Protein AF-A0A0Q6X808-F1 (afdb_monomer_lite)

Radius of gyration: 24.64 Å; chains: 1; bounding box: 57×66×59 Å

Secondary structure (DSSP, 8-state):
----SS-EETTEEPPBTTT-EEEEE--S-----TTS-TTTS-SSEEEEES---SS-EETTEEBP-TT-EEEEEESSSSPSS--EE--PPPGGGG--STTHHHHHHHHHHTTTBTTTSSB-TTT-HHHHHHHTTSPEESS--TTT-TT-----TTSEEEESS-GGGTB--TTTTTT-TTSSBSSGGGTT--TTTSEEEEES-S-SS--TTSPPPHHHHHHHHHHHHHHHTT--TT--SB-HHHHHHHHHHHHHHH-TTS-HHHHHHHHHIIIIIIS---SSSS-B--------SPPPP-----

Foldseek 3Di:
DQAAPPDDDVNHGFHFAPRDWDAKDDDPDPDPDVQCFPPQSFPMGIKHFPFFDPPDDDPNTGTHDFQGWIAGGDPDPPHRDPTGGHHDDDPLQVLDFLCNLLSVQLCVQQCCHPPNHPHPLLVGPSNLLSCLLVWFQQADDCVRPVDTDDAHPQWHWAQLQDLQFFADPCVPPVNDGNDHGPDPLQRLDHSRRGTTGTFGDDDLAADPVRADGPSNQLVLQLVVQCVVVVNDAFAAQQAQQSSLQSSLRSCCVSRVSRHSRSSSVNNCCPRCVRSVRDRGTRHTTRHDDDNNHDDPPPDDDD

Sequence (302 aa):
MDGSTTVKISKREVMLKNKSYFKKSTGDEAGSAPKKGLVTAKNTGKVYFNAWSMNVRVEGENVVRALDLMTHNHGSFPGNTPTWPYIDETSIAAETGPCSDEIKAEKGACADCNPHGDGDPCASKPCQAARKCSLAAFAPRKTDLPNTQRCCDDTTGHHVIPLGEFCLPRSQSGGRRGQAPLNDDVSGYDGNLAPTICVEGSDHKPGPDGQLKEHGLVGSAYIRERLKKGIKNKQTGVKYSDLRDCGTASVSKIFGQCSEGCTKAQLDNYHVTQAKIPESEPVCWASQQSDYGPKPSSVESV

pLDDT: mean 81.28, std 14.35, range [31.5, 98.31]

Structure (mmCIF, N/CA/C/O backbone):
data_AF-A0A0Q6X808-F1
#
_entry.id   AF-A0A0Q6X808-F1
#
loop_
_atom_site.group_PDB
_atom_site.id
_atom_site.type_symbol
_atom_site.label_atom_id
_atom_site.label_alt_id
_atom_site.label_comp_id
_atom_site.label_asym_id
_atom_site.label_entity_id
_atom_site.label_seq_id
_atom_site.pdbx_PDB_ins_code
_atom_site.Cartn_x
_atom_site.Cartn_y
_atom_site.Cartn_z
_atom_site.occupancy
_atom_site.B_iso_or_equiv
_atom_site.auth_seq_id
_atom_site.auth_comp_id
_atom_site.auth_asym_id
_atom_site.auth_atom_id
_atom_site.pdbx_PDB_model_num
ATOM 1 N N . MET A 1 1 ? 6.013 -17.971 -29.952 1.00 59.62 1 MET A N 1
ATOM 2 C CA . MET A 1 1 ? 6.051 -19.247 -29.214 1.00 59.62 1 MET A CA 1
ATOM 3 C C . MET A 1 1 ? 5.072 -20.162 -29.916 1.00 59.62 1 MET A C 1
ATOM 5 O O . MET A 1 1 ? 4.326 -19.661 -30.741 1.00 59.62 1 MET A O 1
ATOM 9 N N . ASP A 1 2 ? 5.098 -21.455 -29.627 1.00 77.25 2 ASP A N 1
ATOM 10 C CA . ASP A 1 2 ? 4.088 -22.380 -30.146 1.00 77.25 2 ASP A CA 1
ATOM 11 C C . ASP A 1 2 ? 3.063 -22.600 -29.019 1.00 77.25 2 ASP A C 1
ATOM 13 O O . ASP A 1 2 ? 3.104 -23.611 -28.315 1.00 77.25 2 ASP A O 1
ATOM 17 N N . GLY A 1 3 ? 2.271 -21.560 -28.724 1.00 83.81 3 GLY A N 1
ATOM 18 C CA . GLY A 1 3 ? 1.250 -21.552 -27.668 1.00 83.81 3 GLY A CA 1
ATOM 19 C C . GLY A 1 3 ? -0.150 -21.891 -28.188 1.00 83.81 3 GLY A C 1
ATOM 20 O O . GLY A 1 3 ? -0.319 -22.285 -29.339 1.00 83.81 3 GLY A O 1
ATOM 21 N N . SER A 1 4 ? -1.162 -21.735 -27.332 1.00 90.50 4 SER A N 1
ATOM 22 C CA . SER A 1 4 ? -2.572 -21.894 -27.706 1.00 90.50 4 SER A CA 1
ATOM 23 C C . SER A 1 4 ? -2.960 -20.942 -28.836 1.00 90.50 4 SER A C 1
ATOM 25 O O . SER A 1 4 ? -2.676 -19.743 -28.781 1.00 90.50 4 SER A O 1
ATOM 27 N N . THR A 1 5 ? -3.649 -21.473 -29.842 1.00 90.62 5 THR A N 1
ATOM 28 C CA . THR A 1 5 ? -4.109 -20.714 -31.017 1.00 90.62 5 THR A CA 1
ATOM 29 C C . THR A 1 5 ? -5.491 -20.092 -30.816 1.00 90.62 5 THR A C 1
ATOM 31 O O . THR A 1 5 ? -5.811 -19.066 -31.418 1.00 90.62 5 THR A O 1
ATOM 34 N N . THR A 1 6 ? -6.300 -20.688 -29.939 1.00 90.69 6 THR A N 1
ATOM 35 C CA . THR A 1 6 ? -7.708 -20.337 -29.710 1.00 90.69 6 THR A CA 1
ATOM 36 C C . THR A 1 6 ? -7.930 -19.554 -28.421 1.00 90.69 6 THR A C 1
ATOM 38 O O . THR A 1 6 ? -8.824 -18.711 -28.368 1.00 90.69 6 THR A O 1
ATOM 41 N N . VAL A 1 7 ? -7.116 -19.783 -27.385 1.00 88.06 7 VAL A N 1
ATOM 42 C CA . VAL A 1 7 ? -7.270 -19.142 -26.073 1.00 88.06 7 VAL A CA 1
ATOM 43 C C . VAL A 1 7 ? -6.084 -18.234 -25.796 1.00 88.06 7 VAL A C 1
ATOM 45 O O . VAL A 1 7 ? -4.928 -18.661 -25.783 1.00 88.06 7 VAL A O 1
ATOM 48 N N . LYS A 1 8 ? -6.390 -16.966 -25.518 1.00 85.00 8 LYS A N 1
ATOM 49 C CA . LYS A 1 8 ? -5.401 -15.947 -25.174 1.00 85.00 8 LYS A CA 1
ATOM 50 C C . LYS A 1 8 ? -5.693 -15.361 -23.800 1.00 85.00 8 LYS A C 1
ATOM 52 O O . LYS A 1 8 ? -6.825 -14.976 -23.524 1.00 85.00 8 LYS A O 1
ATOM 57 N N . ILE A 1 9 ? -4.661 -15.233 -22.973 1.00 74.94 9 ILE A N 1
ATOM 58 C CA . ILE A 1 9 ? -4.704 -14.493 -21.706 1.00 74.94 9 ILE A CA 1
ATOM 59 C C . ILE A 1 9 ? -3.919 -13.202 -21.925 1.00 74.94 9 ILE A C 1
ATOM 61 O O . ILE A 1 9 ? -2.821 -13.223 -22.480 1.00 74.94 9 ILE A O 1
ATOM 65 N N . SER A 1 10 ? -4.512 -12.056 -21.584 1.00 72.69 10 SER A N 1
ATOM 66 C CA . SER A 1 10 ? -3.912 -10.733 -21.832 1.00 72.69 10 SER A CA 1
ATOM 67 C C . SER A 1 10 ? -3.471 -10.529 -23.292 1.00 72.69 10 SER A C 1
ATOM 69 O O . SER A 1 10 ? -2.411 -9.974 -23.572 1.00 72.69 10 SER A O 1
ATOM 71 N N . LYS A 1 11 ? -4.291 -11.006 -24.245 1.00 77.56 11 LYS A N 1
ATOM 72 C CA . LYS A 1 11 ? -4.045 -10.975 -25.705 1.00 77.56 11 LYS A CA 1
ATOM 73 C C . LYS A 1 11 ? -2.817 -11.774 -26.178 1.00 77.56 11 LYS A C 1
ATOM 75 O O . LYS A 1 11 ? -2.464 -11.686 -27.353 1.00 77.56 11 LYS A O 1
ATOM 80 N N . ARG A 1 12 ? -2.203 -12.583 -25.312 1.00 77.62 12 ARG A N 1
ATOM 81 C CA . ARG A 1 12 ? -1.065 -13.456 -25.632 1.00 77.62 12 ARG A CA 1
ATOM 82 C C . ARG A 1 12 ? -1.460 -14.927 -25.536 1.00 77.62 12 ARG A C 1
ATOM 84 O O . ARG A 1 12 ? -2.396 -15.284 -24.827 1.00 77.62 12 ARG A O 1
ATOM 91 N N . GLU A 1 13 ? -0.769 -15.761 -26.299 1.00 86.81 13 GLU A N 1
ATOM 92 C CA . GLU A 1 13 ? -0.992 -17.208 -26.352 1.00 86.81 13 GLU A CA 1
ATOM 93 C C . GLU A 1 13 ? -0.652 -17.863 -25.007 1.00 86.81 13 GLU A C 1
ATOM 95 O O . GLU A 1 13 ? 0.304 -17.470 -24.337 1.00 86.81 13 GLU A O 1
ATOM 100 N N . VAL A 1 14 ? -1.424 -18.877 -24.620 1.00 87.75 14 VAL A N 1
ATOM 101 C CA . VAL A 1 14 ? -1.183 -19.652 -23.393 1.00 87.75 14 VAL A CA 1
ATOM 102 C C . VAL A 1 14 ? -0.195 -20.786 -23.671 1.00 87.75 14 VAL A C 1
ATOM 104 O O . VAL A 1 14 ? -0.324 -21.484 -24.673 1.00 87.75 14 VAL A O 1
ATOM 107 N N . MET A 1 15 ? 0.772 -21.007 -22.778 1.00 86.06 15 MET A N 1
ATOM 108 C CA . MET A 1 15 ? 1.739 -22.105 -22.898 1.00 86.06 15 MET A CA 1
ATOM 109 C C . MET A 1 15 ? 1.088 -23.452 -22.541 1.00 86.06 15 MET A C 1
ATOM 111 O O . MET A 1 15 ? 0.470 -23.604 -21.483 1.00 86.06 15 MET A O 1
ATOM 115 N N . LEU A 1 16 ? 1.256 -24.435 -23.424 1.00 89.12 16 LEU A N 1
ATOM 116 C CA . LEU A 1 16 ? 0.673 -25.770 -23.329 1.00 89.12 16 LEU A CA 1
ATOM 117 C C . LEU A 1 16 ? 1.742 -26.819 -23.022 1.00 89.12 16 LEU A C 1
ATOM 119 O O . LEU A 1 16 ? 2.833 -26.815 -23.606 1.00 89.12 16 LEU A O 1
ATOM 123 N N . LYS A 1 17 ? 1.396 -27.758 -22.137 1.00 80.81 17 LYS A N 1
ATOM 124 C CA . LYS A 1 17 ? 2.211 -28.928 -21.792 1.00 80.81 17 LYS A CA 1
ATOM 125 C C . LYS A 1 17 ? 2.779 -29.606 -23.042 1.00 80.81 17 LYS A C 1
ATOM 127 O O . LYS A 1 17 ? 2.044 -29.904 -23.978 1.00 80.81 17 LYS A O 1
ATOM 132 N N . ASN A 1 18 ? 4.083 -29.895 -23.022 1.00 77.25 18 ASN A N 1
ATOM 133 C CA . ASN A 1 18 ? 4.831 -30.641 -24.049 1.00 77.25 18 ASN A CA 1
ATOM 134 C C . ASN A 1 18 ? 4.777 -30.089 -25.488 1.00 77.25 18 ASN A C 1
ATOM 136 O O . ASN A 1 18 ? 5.411 -30.663 -26.371 1.00 77.25 18 ASN A O 1
ATOM 140 N N . LYS A 1 19 ? 4.064 -28.987 -25.734 1.00 82.94 19 LYS A N 1
ATOM 141 C CA . LYS A 1 19 ? 3.979 -28.322 -27.041 1.00 82.94 19 LYS A CA 1
ATOM 142 C C . LYS A 1 19 ? 4.748 -27.012 -27.030 1.00 82.94 19 LYS A C 1
ATOM 144 O O . LYS A 1 19 ? 5.534 -26.750 -27.935 1.00 82.94 19 LYS A O 1
ATOM 149 N N . SER A 1 20 ? 4.570 -26.220 -25.979 1.00 85.69 20 SER A N 1
ATOM 150 C CA . SER A 1 20 ? 5.191 -24.908 -25.874 1.00 85.69 20 SER A CA 1
ATOM 151 C C . SER A 1 20 ? 6.550 -24.971 -25.174 1.00 85.69 20 SER A C 1
ATOM 153 O O . SER A 1 20 ? 6.753 -25.721 -24.220 1.00 85.69 20 SER A O 1
ATOM 155 N N . TYR A 1 21 ? 7.489 -24.152 -25.644 1.00 81.81 21 TYR A N 1
ATOM 156 C CA . TYR A 1 21 ? 8.853 -24.061 -25.120 1.00 81.81 21 TYR A CA 1
ATOM 157 C C . TYR A 1 21 ? 9.406 -22.644 -25.280 1.00 81.81 21 TYR A C 1
ATOM 159 O O . TYR A 1 21 ? 9.034 -21.916 -26.209 1.00 81.81 21 TYR A O 1
ATOM 167 N N . PHE A 1 22 ? 10.355 -22.263 -24.424 1.00 79.88 22 PHE A N 1
ATOM 168 C CA . PHE A 1 22 ? 11.196 -21.098 -24.699 1.00 79.88 22 PHE A CA 1
ATOM 169 C C . PHE A 1 22 ? 12.230 -21.474 -25.759 1.00 79.88 22 PHE A C 1
ATOM 171 O O . PHE A 1 22 ? 12.887 -22.515 -25.668 1.00 79.88 22 PHE A O 1
ATOM 178 N N . LYS A 1 23 ? 12.348 -20.641 -26.801 1.00 78.12 23 LYS A N 1
ATOM 179 C CA . LYS A 1 23 ? 13.094 -20.967 -28.030 1.00 78.12 23 LYS A CA 1
ATOM 180 C C . LYS A 1 23 ? 14.560 -21.319 -27.777 1.00 78.12 23 LYS A C 1
ATOM 182 O O . LYS A 1 23 ? 15.058 -22.259 -28.394 1.00 78.12 23 LYS A O 1
ATOM 187 N N . LYS A 1 24 ? 15.250 -20.582 -26.907 1.00 79.31 24 LYS A N 1
ATOM 188 C CA . LYS A 1 24 ? 16.657 -20.832 -26.592 1.00 79.31 24 LYS A CA 1
ATOM 189 C C . LYS A 1 24 ? 16.991 -20.313 -25.195 1.00 79.31 24 LYS A C 1
ATOM 191 O O . LYS A 1 24 ? 16.807 -19.134 -24.930 1.00 79.31 24 LYS A O 1
ATOM 196 N N . SER A 1 25 ? 17.491 -21.197 -24.341 1.00 68.50 25 SER A N 1
ATOM 197 C CA . SER A 1 25 ? 18.254 -20.850 -23.147 1.00 68.50 25 SER A CA 1
ATOM 198 C C . SER A 1 25 ? 19.673 -20.497 -23.570 1.00 68.50 25 SER A C 1
ATOM 200 O O . SER A 1 25 ? 20.306 -21.276 -24.294 1.00 68.50 25 SER A O 1
ATOM 202 N N . THR A 1 26 ? 20.143 -19.345 -23.118 1.00 71.25 26 THR A N 1
ATOM 203 C CA . THR A 1 26 ? 21.522 -18.862 -23.249 1.00 71.25 26 THR A CA 1
ATOM 204 C C . THR A 1 26 ? 21.956 -18.268 -21.914 1.00 71.25 26 THR A C 1
ATOM 206 O O . THR A 1 26 ? 21.110 -17.773 -21.171 1.00 71.25 26 THR A O 1
ATOM 209 N N . GLY A 1 27 ? 23.248 -18.313 -21.628 1.00 67.88 27 GLY A N 1
ATOM 210 C CA . GLY A 1 27 ? 23.918 -17.657 -20.508 1.00 67.88 27 GLY A CA 1
ATOM 211 C C . GLY A 1 27 ? 25.249 -17.053 -20.970 1.00 67.88 27 GLY A C 1
ATOM 212 O O . GLY A 1 27 ? 25.383 -16.667 -22.129 1.00 67.88 27 GLY A O 1
ATOM 213 N N . ASP A 1 28 ? 26.249 -17.008 -20.091 1.00 63.16 28 ASP A N 1
ATOM 214 C CA . ASP A 1 28 ? 27.548 -16.361 -20.353 1.00 63.16 28 ASP A CA 1
ATOM 215 C C . ASP A 1 28 ? 28.556 -17.285 -21.079 1.00 63.16 28 ASP A C 1
ATOM 217 O O . ASP A 1 28 ? 29.699 -17.455 -20.648 1.00 63.16 28 ASP A O 1
ATOM 221 N N . GLU A 1 29 ? 28.153 -18.003 -22.135 1.00 61.88 29 GLU A N 1
ATOM 222 C CA . GLU A 1 29 ? 28.946 -19.157 -22.586 1.00 61.88 29 GLU A CA 1
ATOM 223 C C . GLU A 1 29 ? 30.247 -18.829 -23.357 1.00 61.88 29 GLU A C 1
ATOM 225 O O . GLU A 1 29 ? 30.233 -18.611 -24.567 1.00 61.88 29 GLU A O 1
ATOM 230 N N . ALA A 1 30 ? 31.398 -19.055 -22.707 1.00 53.62 30 ALA A N 1
ATOM 231 C CA . ALA A 1 30 ? 32.610 -19.608 -23.330 1.00 53.62 30 ALA A CA 1
ATOM 232 C C . ALA A 1 30 ? 32.962 -20.963 -22.680 1.00 53.62 30 ALA A C 1
ATOM 234 O O . ALA A 1 30 ? 33.841 -21.070 -21.831 1.00 53.62 30 ALA A O 1
ATOM 235 N N . GLY A 1 31 ? 32.246 -22.022 -23.071 1.00 52.47 31 GLY A N 1
ATOM 236 C CA . GLY A 1 31 ? 32.481 -23.393 -22.602 1.00 52.47 31 GLY A CA 1
ATOM 237 C C . GLY A 1 31 ? 32.768 -24.343 -23.763 1.00 52.47 31 GLY A C 1
ATOM 238 O O . GLY A 1 31 ? 31.843 -24.936 -24.315 1.00 52.47 31 GLY A O 1
ATOM 239 N N . SER A 1 32 ? 34.044 -24.502 -24.128 1.00 55.38 32 SER A N 1
ATOM 240 C CA . SER A 1 32 ? 34.508 -25.430 -25.178 1.00 55.38 32 SER A CA 1
ATOM 241 C C . SER A 1 32 ? 34.868 -26.812 -24.609 1.00 55.38 32 SER A C 1
ATOM 243 O O . SER A 1 32 ? 35.885 -27.411 -24.952 1.00 55.38 32 SER A O 1
ATOM 245 N N . ALA A 1 33 ? 34.053 -27.324 -23.683 1.00 61.59 33 ALA A N 1
ATOM 246 C CA . ALA A 1 33 ? 34.192 -28.706 -23.239 1.00 61.59 33 ALA A CA 1
ATOM 247 C C . ALA A 1 33 ? 33.729 -29.644 -24.377 1.00 61.59 33 ALA A C 1
ATOM 249 O O . ALA A 1 33 ? 32.627 -29.436 -24.902 1.00 61.59 33 ALA A O 1
ATOM 250 N N . PRO A 1 34 ? 34.499 -30.693 -24.746 1.00 67.12 34 PRO A N 1
ATOM 251 C CA . PRO A 1 34 ? 34.160 -31.597 -25.854 1.00 67.12 34 PRO A CA 1
ATOM 252 C C . PRO A 1 34 ? 32.749 -32.194 -25.756 1.00 67.12 34 PRO A C 1
ATOM 254 O O . PRO A 1 34 ? 32.069 -32.379 -26.763 1.00 67.12 34 PRO A O 1
ATOM 257 N N . LYS A 1 35 ? 32.274 -32.431 -24.526 1.00 67.38 35 LYS A N 1
ATOM 258 C CA . LYS A 1 35 ? 30.906 -32.855 -24.224 1.00 67.38 35 LYS A CA 1
ATOM 259 C C . LYS A 1 35 ? 30.243 -31.832 -23.301 1.00 67.38 35 LYS A C 1
ATOM 261 O O . LYS A 1 35 ? 30.176 -32.029 -22.095 1.00 67.38 35 LYS A O 1
ATOM 266 N N . LYS A 1 36 ? 29.764 -30.736 -23.899 1.00 76.38 36 LYS A N 1
ATOM 267 C CA . LYS A 1 36 ? 29.054 -29.607 -23.261 1.00 76.38 36 LYS A CA 1
ATOM 268 C C . LYS A 1 36 ? 28.177 -30.024 -22.070 1.00 76.38 36 LYS A C 1
ATOM 270 O O . LYS A 1 36 ? 28.319 -29.488 -20.983 1.00 76.38 36 LYS A O 1
ATOM 275 N N . GLY A 1 37 ? 27.277 -30.984 -22.293 1.00 67.75 37 GLY A N 1
ATOM 276 C CA . GLY A 1 37 ? 26.319 -31.485 -21.310 1.00 67.75 37 GLY A CA 1
ATOM 277 C C . GLY A 1 37 ? 26.339 -33.007 -21.183 1.00 67.75 37 GLY A C 1
ATOM 278 O O . GLY A 1 37 ? 26.535 -33.705 -22.178 1.00 67.75 37 GLY A O 1
ATOM 279 N N . LEU A 1 38 ? 26.119 -33.538 -19.978 1.00 72.62 38 LEU A N 1
ATOM 280 C CA . LEU A 1 38 ? 26.176 -34.981 -19.725 1.00 72.62 38 LEU A CA 1
ATOM 281 C C . LEU A 1 38 ? 25.081 -35.762 -20.470 1.00 72.62 38 LEU A C 1
ATOM 283 O O . LEU A 1 38 ? 25.364 -36.833 -21.009 1.00 72.62 38 LEU A O 1
ATOM 287 N N . VAL A 1 39 ? 23.868 -35.205 -20.518 1.00 70.69 39 VAL A N 1
ATOM 288 C CA . VAL A 1 39 ? 22.654 -35.850 -21.037 1.00 70.69 39 VAL A CA 1
ATOM 289 C C . VAL A 1 39 ? 22.462 -35.545 -22.518 1.00 70.69 39 VAL A C 1
ATOM 291 O O . VAL A 1 39 ? 22.404 -36.459 -23.333 1.00 70.69 39 VAL A O 1
ATOM 294 N N . THR A 1 40 ? 22.405 -34.264 -22.890 1.00 77.81 40 THR A N 1
ATOM 295 C CA . THR A 1 40 ? 22.071 -33.863 -24.271 1.00 77.81 40 THR A CA 1
ATOM 296 C C . THR A 1 40 ? 23.295 -33.469 -25.098 1.00 77.81 40 THR A C 1
ATOM 298 O O . THR A 1 40 ? 23.163 -33.174 -26.285 1.00 77.81 40 THR A O 1
ATOM 301 N N . ALA A 1 41 ? 24.488 -33.407 -24.490 1.00 79.69 41 ALA A N 1
ATOM 302 C CA . ALA A 1 41 ? 25.678 -32.790 -25.085 1.00 79.69 41 ALA A CA 1
ATOM 303 C C . ALA A 1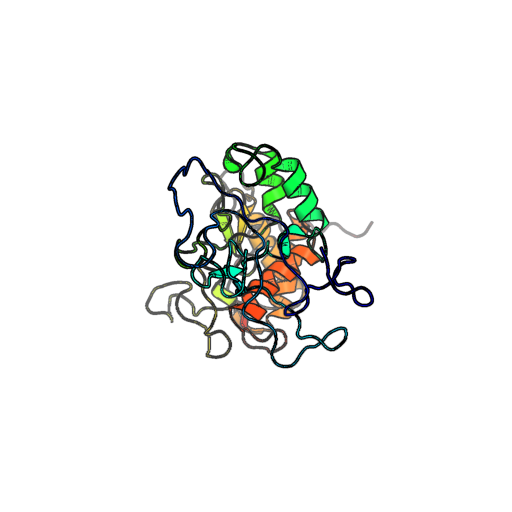 41 ? 25.440 -31.344 -25.574 1.00 79.69 41 ALA A C 1
ATOM 305 O O . ALA A 1 41 ? 26.149 -30.854 -26.457 1.00 79.69 41 ALA A O 1
ATOM 306 N N . LYS A 1 42 ? 24.460 -30.636 -24.989 1.00 77.00 42 LYS A N 1
ATOM 307 C CA . LYS A 1 42 ? 24.162 -29.225 -25.262 1.00 77.00 42 LYS A CA 1
ATOM 308 C C . LYS A 1 42 ? 24.294 -28.380 -23.994 1.00 77.00 42 LYS A C 1
ATOM 310 O O . LYS A 1 42 ? 23.886 -28.793 -22.915 1.00 77.00 42 LYS A O 1
ATOM 315 N N . ASN A 1 43 ? 24.837 -27.177 -24.160 1.00 72.50 43 ASN A N 1
ATOM 316 C CA . ASN A 1 43 ? 24.870 -26.105 -23.159 1.00 72.50 43 ASN A CA 1
ATOM 317 C C . ASN A 1 43 ? 23.908 -24.951 -23.491 1.00 72.50 43 ASN A C 1
ATOM 319 O O . ASN A 1 43 ? 23.734 -24.069 -22.669 1.00 72.50 43 ASN A O 1
ATOM 323 N N . THR A 1 44 ? 23.282 -24.978 -24.671 1.00 77.19 44 THR A N 1
ATOM 324 C CA . THR A 1 44 ? 22.201 -24.076 -25.093 1.00 77.19 44 THR A CA 1
ATOM 325 C C . THR A 1 44 ? 21.120 -24.908 -25.776 1.00 77.19 44 THR A C 1
ATOM 327 O O . THR A 1 44 ? 21.415 -25.936 -26.391 1.00 77.19 44 THR A O 1
ATOM 330 N N . GLY A 1 45 ? 19.858 -24.502 -25.691 1.00 79.50 45 GLY A N 1
ATOM 331 C CA . GLY A 1 45 ? 18.765 -25.255 -26.311 1.00 79.50 45 GLY A CA 1
ATOM 332 C C . GLY A 1 45 ? 17.395 -24.802 -25.842 1.00 79.50 45 GLY A C 1
ATOM 333 O O . GLY A 1 45 ? 17.286 -23.849 -25.076 1.00 79.50 45 GLY A O 1
ATOM 334 N N . LYS A 1 46 ? 16.344 -25.480 -26.303 1.00 83.81 46 LYS A N 1
ATOM 335 C CA . LYS A 1 46 ? 14.968 -25.173 -25.888 1.00 83.81 46 LYS A CA 1
ATOM 336 C C . LYS A 1 46 ? 14.793 -25.416 -24.385 1.00 83.81 46 LYS A C 1
ATOM 338 O O . LYS A 1 46 ? 15.487 -26.261 -23.811 1.00 83.81 46 LYS A O 1
ATOM 343 N N . VAL A 1 47 ? 13.859 -24.695 -23.772 1.00 76.75 47 VAL A N 1
ATOM 344 C CA . VAL A 1 47 ? 13.439 -24.912 -22.380 1.00 76.75 47 VAL A CA 1
ATOM 345 C C . VAL A 1 47 ? 11.998 -25.390 -22.380 1.00 76.75 47 VAL A C 1
ATOM 347 O O . VAL A 1 47 ? 11.132 -24.717 -22.941 1.00 76.75 47 VAL A O 1
ATOM 350 N N . TYR A 1 48 ? 11.751 -26.534 -21.752 1.00 77.31 48 TYR A N 1
ATOM 351 C CA . TYR A 1 48 ? 10.416 -27.116 -21.624 1.00 77.31 48 TYR A CA 1
ATOM 352 C C . TYR A 1 48 ? 9.967 -27.114 -20.169 1.00 77.31 48 TYR A C 1
ATOM 354 O O . TYR A 1 48 ? 10.788 -27.240 -19.257 1.00 77.31 48 TYR A O 1
ATOM 362 N N . PHE A 1 49 ? 8.654 -27.003 -19.976 1.00 78.75 49 PHE A N 1
ATOM 363 C CA . PHE A 1 49 ? 8.014 -27.190 -18.682 1.00 78.75 49 PHE A CA 1
ATOM 364 C C . PHE A 1 49 ? 7.870 -28.681 -18.370 1.00 78.75 49 PHE A C 1
ATOM 366 O O . PHE A 1 49 ? 7.363 -29.458 -19.177 1.00 78.75 49 PHE A O 1
ATOM 373 N N . ASN A 1 50 ? 8.294 -29.058 -17.170 1.00 67.31 50 ASN A N 1
ATOM 374 C CA . ASN A 1 50 ? 8.190 -30.394 -16.596 1.00 67.31 50 ASN A CA 1
ATOM 375 C C . ASN A 1 50 ? 7.071 -30.484 -15.538 1.00 67.31 50 ASN A C 1
ATOM 377 O O . ASN A 1 50 ? 6.869 -31.551 -14.963 1.00 67.31 50 ASN A O 1
ATOM 381 N N . ALA A 1 51 ? 6.353 -29.387 -15.282 1.00 72.25 51 ALA A N 1
ATOM 382 C CA . ALA A 1 51 ? 5.134 -29.351 -14.479 1.00 72.25 51 ALA A CA 1
ATOM 383 C C . ALA A 1 51 ? 4.069 -28.467 -15.148 1.00 72.25 51 ALA A C 1
ATOM 385 O O . ALA A 1 51 ? 4.379 -27.643 -16.009 1.00 72.25 51 ALA A O 1
ATOM 386 N N . TRP A 1 52 ? 2.807 -28.689 -14.788 1.00 82.75 52 TRP A N 1
ATOM 387 C CA . TRP A 1 52 ? 1.635 -28.017 -15.355 1.00 82.75 52 TRP A CA 1
ATOM 388 C C . TRP A 1 52 ? 0.431 -28.193 -14.421 1.00 82.75 52 TRP A C 1
ATOM 390 O O . TRP A 1 52 ? 0.437 -29.029 -13.513 1.00 82.75 52 TRP A O 1
ATOM 400 N N . SER A 1 53 ? -0.642 -27.442 -14.667 1.00 76.38 53 SER A N 1
ATOM 401 C CA . SER A 1 53 ? -1.917 -27.587 -13.958 1.00 76.38 53 SER A CA 1
ATOM 402 C C . SER A 1 53 ? -2.491 -28.996 -14.104 1.00 76.38 53 SER A C 1
ATOM 404 O O . SER A 1 53 ? -2.605 -29.506 -15.214 1.00 76.38 53 SER A O 1
ATOM 406 N N . MET A 1 54 ? -2.930 -29.615 -13.008 1.00 72.38 54 MET A N 1
ATOM 407 C CA . MET A 1 54 ? -3.514 -30.965 -13.042 1.00 72.38 54 MET A CA 1
ATOM 408 C C . MET A 1 54 ? -4.913 -30.995 -13.672 1.00 72.38 54 MET A C 1
ATOM 410 O O . MET A 1 54 ? -5.276 -31.974 -14.325 1.00 72.38 54 MET A O 1
ATOM 414 N N . ASN A 1 55 ? -5.665 -29.899 -13.532 1.00 82.12 55 ASN A N 1
ATOM 415 C CA . ASN A 1 55 ? -7.098 -29.864 -13.832 1.00 82.12 55 ASN A CA 1
ATOM 416 C C . ASN A 1 55 ? -7.456 -28.902 -14.970 1.00 82.12 55 ASN A C 1
ATOM 418 O O . ASN A 1 55 ? -8.424 -29.137 -15.686 1.00 82.12 55 ASN A O 1
ATOM 422 N N . VAL A 1 56 ? -6.686 -27.825 -15.159 1.00 85.25 56 VAL A N 1
ATOM 423 C CA . VAL A 1 56 ? -6.987 -26.819 -16.188 1.00 85.25 56 VAL A CA 1
ATOM 424 C C . VAL A 1 56 ? -6.307 -27.208 -17.492 1.00 85.25 56 VAL A C 1
ATOM 426 O O . VAL A 1 56 ? -5.082 -27.359 -17.541 1.00 85.25 56 VAL A O 1
ATOM 429 N N . ARG A 1 57 ? -7.113 -27.354 -18.548 1.00 87.56 57 ARG A N 1
ATOM 430 C CA . ARG A 1 57 ? -6.658 -27.695 -19.895 1.00 87.56 57 ARG A CA 1
ATOM 431 C C . ARG A 1 57 ? -7.170 -26.692 -20.921 1.00 87.56 57 ARG A C 1
ATOM 433 O O . ARG A 1 57 ? -8.307 -26.242 -20.833 1.00 87.56 57 ARG A O 1
ATOM 440 N N . VAL A 1 58 ? -6.335 -26.384 -21.903 1.00 92.12 58 VAL A N 1
ATOM 441 C CA . VAL A 1 58 ? -6.633 -25.543 -23.064 1.00 92.12 58 VAL A CA 1
ATOM 442 C C . VAL A 1 58 ? -6.224 -26.330 -24.301 1.00 92.12 58 VAL A C 1
ATOM 444 O O . VAL A 1 58 ? -5.146 -26.915 -24.329 1.00 92.12 58 VAL A O 1
ATOM 447 N N . GLU A 1 59 ? -7.102 -26.397 -25.305 1.00 91.44 59 GLU A N 1
ATOM 448 C CA . GLU A 1 59 ? -6.863 -27.182 -26.532 1.00 91.44 59 GLU A CA 1
ATOM 449 C C . GLU A 1 59 ? -6.494 -28.654 -26.247 1.00 91.44 59 GLU A C 1
ATOM 451 O O . GLU A 1 59 ? -5.657 -29.260 -26.914 1.00 91.44 59 GLU A O 1
ATOM 456 N N . GLY A 1 60 ? -7.106 -29.226 -25.204 1.00 89.06 60 GLY A N 1
ATOM 457 C CA . GLY A 1 60 ? -6.870 -30.603 -24.765 1.00 89.06 60 GLY A CA 1
ATOM 458 C C . GLY A 1 60 ? -5.606 -30.814 -23.923 1.00 89.06 60 GLY A C 1
ATOM 459 O O . GLY A 1 60 ? -5.471 -31.878 -23.321 1.00 89.06 60 GLY A O 1
ATOM 460 N N . GLU A 1 61 ? -4.733 -29.812 -23.796 1.00 88.69 61 GLU A N 1
ATOM 461 C CA . GLU A 1 61 ? -3.466 -29.908 -23.063 1.00 88.69 61 GLU A CA 1
ATOM 462 C C . GLU A 1 61 ? -3.492 -29.152 -21.741 1.00 88.69 61 GLU A C 1
ATOM 464 O O . GLU A 1 61 ? -4.134 -28.113 -21.609 1.00 88.69 61 GLU A O 1
ATOM 469 N N . ASN A 1 62 ? -2.753 -29.646 -20.750 1.00 85.38 62 ASN A N 1
ATOM 470 C CA . ASN A 1 62 ? -2.615 -28.958 -19.471 1.00 85.38 62 ASN A CA 1
ATOM 471 C C . ASN A 1 62 ? -1.898 -27.608 -19.628 1.00 85.38 62 ASN A C 1
ATOM 473 O O . ASN A 1 62 ? -0.910 -27.490 -20.356 1.00 85.38 62 ASN A O 1
ATOM 477 N N . VAL A 1 63 ? -2.389 -26.608 -18.898 1.00 88.56 63 VAL A N 1
ATOM 478 C CA . VAL A 1 63 ? -1.844 -25.246 -18.918 1.00 88.56 63 VAL A CA 1
ATOM 479 C C . VAL A 1 63 ? -0.670 -25.114 -17.955 1.00 88.56 63 VAL A C 1
ATOM 481 O O . VAL A 1 63 ? -0.718 -25.617 -16.831 1.00 88.56 63 VAL A O 1
ATOM 484 N N . VAL A 1 64 ? 0.360 -24.400 -18.393 1.00 83.50 64 VAL A N 1
ATOM 485 C CA . VAL A 1 64 ? 1.523 -24.022 -17.585 1.00 83.50 64 VAL A CA 1
ATOM 486 C C . VAL A 1 64 ? 1.230 -22.775 -16.742 1.00 83.50 64 VAL A C 1
ATOM 488 O O . VAL A 1 64 ? 0.549 -21.857 -17.195 1.00 83.50 64 VAL A O 1
ATOM 491 N N . ARG A 1 65 ? 1.762 -22.726 -15.520 1.00 79.19 65 ARG A N 1
ATOM 492 C CA . ARG A 1 65 ? 1.590 -21.646 -14.540 1.00 79.19 65 ARG A CA 1
ATOM 493 C C . ARG A 1 65 ? 2.938 -21.071 -14.106 1.00 79.19 65 ARG A C 1
ATOM 495 O O . ARG A 1 65 ? 3.987 -21.685 -14.293 1.00 79.19 65 ARG A O 1
ATOM 502 N N . ALA A 1 66 ? 2.891 -19.917 -13.445 1.00 76.56 66 ALA A N 1
ATOM 503 C CA . ALA A 1 66 ? 4.026 -19.439 -12.665 1.00 76.56 66 ALA A CA 1
ATOM 504 C C . ALA A 1 66 ? 4.423 -20.488 -11.609 1.00 76.56 66 ALA A C 1
ATOM 506 O O . ALA A 1 66 ? 3.563 -21.146 -11.020 1.00 76.56 66 ALA A O 1
ATOM 507 N N . LEU A 1 67 ? 5.728 -20.620 -11.385 1.00 68.31 67 LEU A N 1
ATOM 508 C CA . LEU A 1 67 ? 6.408 -21.599 -10.532 1.00 68.31 67 LEU A CA 1
ATOM 509 C C . LEU A 1 67 ? 6.367 -23.054 -11.020 1.00 68.31 67 LEU A C 1
ATOM 511 O O . LEU A 1 67 ? 6.966 -23.915 -10.372 1.00 68.31 67 LEU A O 1
ATOM 515 N N . ASP A 1 68 ? 5.743 -23.349 -12.166 1.00 71.31 68 ASP A N 1
ATOM 516 C CA . ASP A 1 68 ? 5.862 -24.681 -12.756 1.00 71.31 68 ASP A CA 1
ATOM 517 C C . ASP A 1 68 ? 7.322 -24.940 -13.179 1.00 71.31 68 ASP A C 1
ATOM 519 O O . ASP A 1 68 ? 8.026 -24.074 -13.704 1.00 71.31 68 ASP A O 1
ATOM 523 N N . LEU A 1 69 ? 7.795 -26.153 -12.894 1.00 66.81 69 LEU A N 1
ATOM 524 C CA . LEU A 1 69 ? 9.182 -26.560 -13.096 1.00 66.81 69 LEU A CA 1
ATOM 525 C C . LEU A 1 69 ? 9.547 -26.612 -14.577 1.00 66.81 69 LEU A C 1
ATOM 527 O O . LEU A 1 69 ? 8.747 -27.039 -15.407 1.00 66.81 69 LEU A O 1
ATOM 531 N N . MET A 1 70 ? 10.794 -26.284 -14.889 1.00 69.06 70 MET A N 1
ATOM 532 C CA . MET A 1 70 ? 11.369 -26.336 -16.227 1.00 69.06 70 MET A CA 1
ATOM 533 C C . MET A 1 70 ? 12.707 -27.057 -16.241 1.00 69.06 70 MET A C 1
ATOM 535 O O . MET A 1 70 ? 13.406 -27.112 -15.235 1.00 69.06 70 MET A O 1
ATOM 539 N N . THR A 1 71 ? 13.093 -27.565 -17.407 1.00 67.06 71 THR A N 1
ATOM 540 C CA . THR A 1 71 ? 14.465 -28.019 -17.675 1.00 67.06 71 THR A CA 1
ATOM 541 C C . THR A 1 71 ? 15.009 -27.339 -18.925 1.00 67.06 71 THR A C 1
ATOM 543 O O . THR A 1 71 ? 14.262 -27.069 -19.867 1.00 67.06 71 THR A O 1
ATOM 546 N N . HIS A 1 72 ? 16.314 -27.072 -18.946 1.00 75.50 72 HIS A N 1
ATOM 547 C CA . HIS A 1 72 ? 16.989 -26.288 -19.979 1.00 75.50 72 HIS A CA 1
ATOM 548 C C . HIS A 1 72 ? 17.883 -27.162 -20.870 1.00 75.50 72 HIS A C 1
ATOM 550 O O . HIS A 1 72 ? 18.153 -28.335 -20.587 1.00 75.50 72 HIS A O 1
ATOM 556 N N . ASN A 1 73 ? 18.377 -26.558 -21.955 1.00 71.00 73 ASN A N 1
ATOM 557 C CA . ASN A 1 73 ? 19.395 -27.129 -22.843 1.00 71.00 73 ASN A CA 1
ATOM 558 C C . ASN A 1 73 ? 18.971 -28.449 -23.503 1.00 71.00 73 ASN A C 1
ATOM 560 O O . ASN A 1 73 ? 19.749 -29.402 -23.622 1.00 71.00 73 ASN A O 1
ATOM 564 N N . HIS A 1 74 ? 17.713 -28.500 -23.946 1.00 70.69 74 HIS A N 1
ATOM 565 C CA . HIS A 1 74 ? 17.155 -29.674 -24.608 1.00 70.69 74 HIS A CA 1
ATOM 566 C C . HIS A 1 74 ? 17.744 -29.876 -26.009 1.00 70.69 74 HIS A C 1
ATOM 568 O O . HIS A 1 74 ? 17.667 -28.991 -26.864 1.00 70.69 74 HIS A O 1
ATOM 574 N N . GLY A 1 75 ? 18.284 -31.076 -26.235 1.00 68.38 75 GLY A N 1
ATOM 575 C CA . GLY A 1 75 ? 18.496 -31.701 -27.552 1.00 68.38 75 GLY A CA 1
ATOM 576 C C . GLY A 1 75 ? 17.723 -33.024 -27.709 1.00 68.38 75 GLY A C 1
ATOM 577 O O . GLY A 1 75 ? 17.511 -33.486 -28.825 1.00 68.38 75 GLY A O 1
ATOM 578 N N . SER A 1 76 ? 17.273 -33.585 -26.585 1.00 70.50 76 SER A N 1
ATOM 579 C CA . SER A 1 76 ? 16.381 -34.732 -26.397 1.00 70.50 76 SER A CA 1
ATOM 580 C C . SER A 1 76 ? 15.734 -34.586 -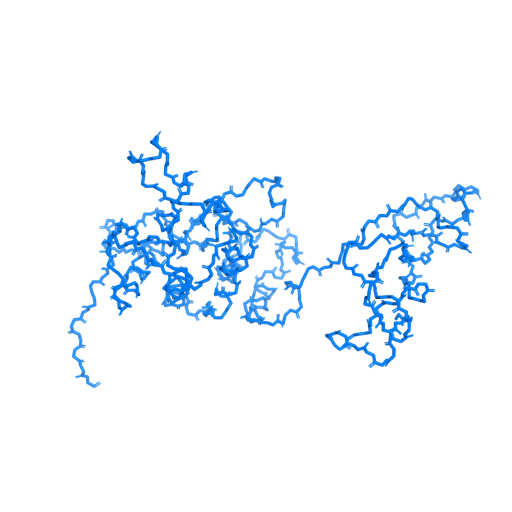25.010 1.00 70.50 76 SER A C 1
ATOM 582 O O . SER A 1 76 ? 16.201 -33.769 -24.214 1.00 70.50 76 SER A O 1
ATOM 584 N N . PHE A 1 77 ? 14.691 -35.361 -24.704 1.00 61.22 77 PHE A N 1
ATOM 585 C CA . PHE A 1 77 ? 14.200 -35.503 -23.327 1.00 61.22 77 PHE A CA 1
ATOM 586 C C . PHE A 1 77 ? 14.956 -36.648 -22.619 1.00 61.22 77 PHE A C 1
ATOM 588 O O . PHE A 1 77 ? 15.138 -37.694 -23.248 1.00 61.22 77 PHE A O 1
ATOM 595 N N . PRO A 1 78 ? 15.369 -36.504 -21.343 1.00 64.88 78 PRO A N 1
ATOM 596 C CA . PRO A 1 78 ? 15.251 -35.313 -20.495 1.00 64.88 78 PRO A CA 1
ATOM 597 C C . PRO A 1 78 ? 16.268 -34.212 -20.850 1.00 64.88 78 PRO A C 1
ATOM 599 O O . PRO A 1 78 ? 17.270 -34.464 -21.518 1.00 64.88 78 PRO A O 1
ATOM 602 N N . GLY A 1 79 ? 16.000 -32.983 -20.391 1.00 65.75 79 GLY A N 1
ATOM 603 C CA . GLY A 1 79 ? 16.914 -31.845 -20.538 1.00 65.75 79 GLY A CA 1
ATOM 604 C C . GLY A 1 79 ? 18.233 -32.027 -19.774 1.00 65.75 79 GLY A C 1
ATOM 605 O O . GLY A 1 79 ? 18.402 -32.965 -18.997 1.00 65.75 79 GLY A O 1
ATOM 606 N N . ASN A 1 80 ? 19.185 -31.115 -19.983 1.00 66.06 80 ASN A N 1
ATOM 607 C CA . ASN A 1 80 ? 20.544 -31.238 -19.435 1.00 66.06 80 ASN A CA 1
ATOM 608 C C . ASN A 1 80 ? 20.755 -30.492 -18.107 1.00 66.06 80 ASN A C 1
ATOM 610 O O . ASN A 1 80 ? 21.881 -30.403 -17.623 1.00 66.06 80 ASN A O 1
ATOM 614 N N . THR A 1 81 ? 19.694 -29.936 -17.524 1.00 52.34 81 THR A N 1
ATOM 615 C CA . THR A 1 81 ? 19.735 -29.253 -16.225 1.00 52.34 81 THR A CA 1
ATOM 616 C C . THR A 1 81 ? 18.765 -29.903 -15.241 1.00 52.34 81 THR A C 1
ATOM 618 O O . THR A 1 81 ? 17.775 -30.500 -15.676 1.00 52.34 81 THR A O 1
ATOM 621 N N . PRO A 1 82 ? 18.988 -29.744 -13.924 1.00 63.41 82 PRO A N 1
ATOM 622 C CA . PRO A 1 82 ? 17.958 -29.998 -12.924 1.00 63.41 82 PRO A CA 1
ATOM 623 C C . PRO A 1 82 ? 16.677 -29.205 -13.216 1.00 63.41 82 PRO A C 1
ATOM 625 O O . PRO A 1 82 ? 16.700 -28.203 -13.940 1.00 63.41 82 PRO A O 1
ATOM 628 N N . THR A 1 83 ? 15.563 -29.656 -12.641 1.00 63.03 83 THR A N 1
ATOM 629 C CA . THR A 1 83 ? 14.295 -28.925 -12.701 1.00 63.03 83 THR A CA 1
ATOM 630 C C . THR A 1 83 ? 14.376 -27.642 -11.880 1.00 63.03 83 THR A C 1
ATOM 632 O O . THR A 1 83 ? 14.736 -27.705 -10.705 1.00 63.03 83 THR A O 1
ATOM 635 N N . TRP A 1 84 ? 13.987 -26.509 -12.461 1.00 50.72 84 TRP A N 1
ATOM 636 C CA . TRP A 1 84 ? 13.949 -25.208 -11.786 1.00 50.72 84 TRP A CA 1
ATOM 637 C C . TRP A 1 84 ? 12.575 -24.547 -11.950 1.00 50.72 84 TRP A C 1
ATOM 639 O O . TRP A 1 84 ? 12.019 -24.635 -13.045 1.00 50.72 84 TRP A O 1
ATOM 649 N N . PRO A 1 85 ? 11.986 -23.917 -10.916 1.00 60.38 85 PRO A N 1
ATOM 650 C CA . PRO A 1 85 ? 10.699 -23.240 -11.060 1.00 60.38 85 PRO A CA 1
ATOM 651 C C . PRO A 1 85 ? 10.814 -22.043 -12.008 1.00 60.38 85 PRO A C 1
ATOM 653 O O . PRO A 1 85 ? 11.723 -21.222 -11.881 1.00 60.38 85 PRO A O 1
ATOM 656 N N . TYR A 1 86 ? 9.873 -21.925 -12.944 1.00 62.91 86 TYR A N 1
ATOM 657 C CA . TYR A 1 86 ? 9.740 -20.729 -13.768 1.00 62.91 86 TYR A CA 1
ATOM 658 C C . TYR A 1 86 ? 9.153 -19.588 -12.944 1.00 62.91 86 TYR A C 1
ATOM 660 O O . TYR A 1 86 ? 8.008 -19.665 -12.506 1.00 62.91 86 TYR A O 1
ATOM 668 N N . ILE A 1 87 ? 9.911 -18.519 -12.743 1.00 60.16 87 ILE A N 1
ATOM 669 C CA . ILE A 1 87 ? 9.408 -17.303 -12.107 1.00 60.16 87 ILE A CA 1
ATOM 670 C C . ILE A 1 87 ? 9.176 -16.297 -13.231 1.00 60.16 87 ILE A C 1
ATOM 672 O O . ILE A 1 87 ? 10.137 -15.818 -13.828 1.00 60.16 87 ILE A O 1
ATOM 676 N N . ASP A 1 88 ? 7.908 -16.042 -13.554 1.00 53.38 88 ASP A N 1
ATOM 677 C CA . ASP A 1 88 ? 7.540 -15.001 -14.515 1.00 53.38 88 ASP A CA 1
ATOM 678 C C . ASP A 1 88 ? 7.611 -13.618 -13.863 1.00 53.38 88 ASP A C 1
ATOM 680 O O . ASP A 1 88 ? 7.523 -13.494 -12.636 1.00 53.38 88 ASP A O 1
ATOM 684 N N . GLU A 1 89 ? 7.714 -12.578 -14.687 1.00 48.88 89 GLU A N 1
ATOM 685 C CA . GLU A 1 89 ? 7.543 -11.204 -14.223 1.00 48.88 89 GLU A CA 1
ATOM 686 C C . GLU A 1 89 ? 6.142 -11.060 -13.605 1.00 48.88 89 GLU A C 1
ATOM 688 O O . GLU A 1 89 ? 5.124 -11.410 -14.209 1.00 48.88 89 GLU A O 1
ATOM 693 N N . THR A 1 90 ? 6.074 -10.621 -12.348 1.00 50.22 90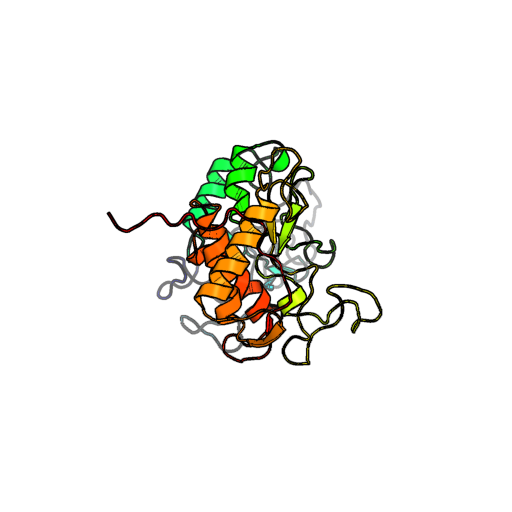 THR A N 1
ATOM 694 C CA . THR A 1 90 ? 4.808 -10.545 -11.616 1.00 50.22 90 THR A CA 1
ATOM 695 C C . THR A 1 90 ? 3.886 -9.496 -12.247 1.00 50.22 90 THR A C 1
ATOM 697 O O . THR A 1 90 ? 4.331 -8.508 -12.829 1.00 50.22 90 THR A O 1
ATOM 700 N N . SER A 1 91 ? 2.569 -9.686 -12.118 1.00 42.34 91 SER A N 1
ATOM 701 C CA . SER A 1 91 ? 1.510 -8.891 -12.770 1.00 42.34 91 SER A CA 1
ATOM 702 C C . SER A 1 91 ? 1.535 -7.374 -12.513 1.00 42.34 91 SER A C 1
ATOM 704 O O . SER A 1 91 ? 0.754 -6.650 -13.125 1.00 42.34 91 SER A O 1
ATOM 706 N N . ILE A 1 92 ? 2.425 -6.880 -11.650 1.00 43.38 92 ILE A N 1
ATOM 707 C CA . ILE A 1 92 ? 2.712 -5.450 -11.471 1.00 43.38 92 ILE A CA 1
ATOM 708 C C . ILE A 1 92 ? 3.318 -4.846 -12.757 1.00 43.38 92 ILE A C 1
ATOM 710 O O . ILE A 1 92 ? 3.085 -3.680 -13.056 1.00 43.38 92 ILE A O 1
ATOM 714 N N . ALA A 1 93 ? 4.008 -5.632 -13.589 1.00 41.47 93 ALA A N 1
ATOM 715 C CA . ALA A 1 93 ? 4.622 -5.138 -14.824 1.00 41.47 93 ALA A CA 1
ATOM 716 C C . ALA A 1 93 ? 3.635 -4.851 -15.972 1.00 41.47 93 ALA A C 1
ATOM 718 O O . ALA A 1 93 ? 3.974 -4.120 -16.908 1.00 41.47 93 ALA A O 1
ATOM 719 N N . ALA A 1 94 ? 2.415 -5.398 -15.911 1.00 47.50 94 ALA A N 1
ATOM 720 C CA . ALA A 1 94 ? 1.510 -5.457 -17.058 1.00 47.50 94 ALA A CA 1
ATOM 721 C C . ALA A 1 94 ? 0.789 -4.138 -17.400 1.00 47.50 94 ALA A C 1
ATOM 723 O O . ALA A 1 94 ? 0.091 -4.109 -18.409 1.00 47.50 94 ALA A O 1
ATOM 724 N N . GLU A 1 95 ? 0.932 -3.061 -16.610 1.00 57.81 95 GLU A N 1
ATOM 725 C CA . GLU A 1 95 ? 0.212 -1.781 -16.818 1.00 57.81 95 GLU A CA 1
ATOM 726 C C . GLU A 1 95 ? -1.309 -1.960 -16.989 1.00 57.81 95 GLU A C 1
ATOM 728 O O . GLU A 1 95 ? -1.989 -1.203 -17.686 1.00 57.81 95 GLU A O 1
ATOM 733 N N . THR A 1 96 ? -1.859 -2.990 -16.352 1.00 55.78 96 THR A N 1
ATOM 734 C CA . THR A 1 96 ? -3.282 -3.324 -16.376 1.00 55.78 96 THR A CA 1
ATOM 735 C C . THR A 1 96 ? -3.811 -3.416 -14.956 1.00 55.78 96 THR A C 1
ATOM 737 O O . THR A 1 96 ? -3.157 -4.001 -14.095 1.00 55.78 96 THR A O 1
ATOM 740 N N . GLY A 1 97 ? -5.021 -2.907 -14.729 1.00 70.88 97 GLY A N 1
ATOM 741 C CA . GLY A 1 97 ? -5.685 -2.927 -13.425 1.00 70.88 97 GLY A CA 1
ATOM 742 C C . GLY A 1 97 ? -5.726 -1.546 -12.762 1.00 70.88 97 GLY A C 1
ATOM 743 O O . GLY A 1 97 ? -5.337 -0.564 -13.388 1.00 70.88 97 GLY A O 1
ATOM 744 N N . PRO A 1 98 ? -6.195 -1.456 -11.505 1.00 83.81 98 PRO A N 1
ATOM 745 C CA . PRO A 1 98 ? -6.459 -0.177 -10.837 1.00 83.81 98 PRO A CA 1
ATOM 746 C C . PRO A 1 98 ? -5.239 0.734 -10.651 1.00 83.81 98 PRO A C 1
ATOM 748 O O . PRO A 1 98 ? -5.429 1.907 -10.372 1.00 83.81 98 PRO A O 1
ATOM 751 N N . CYS A 1 99 ? -4.023 0.191 -10.785 1.00 80.31 99 CYS A N 1
ATOM 752 C CA . CYS A 1 99 ? -2.749 0.905 -10.651 1.00 80.31 99 CYS A CA 1
ATOM 753 C C . CYS A 1 99 ? -2.070 1.235 -11.988 1.00 80.31 99 CYS A C 1
ATOM 755 O O . CYS A 1 99 ? -0.883 1.554 -12.005 1.00 80.31 99 CYS A O 1
ATOM 757 N N . SER A 1 100 ? -2.752 1.072 -13.128 1.00 83.94 100 SER A N 1
ATOM 758 C CA . SER A 1 100 ? -2.103 1.192 -14.441 1.00 83.94 100 SER A CA 1
ATOM 759 C C . SER A 1 100 ? -1.456 2.550 -14.678 1.00 83.94 100 SER A C 1
ATOM 761 O O . SER A 1 100 ? -0.410 2.614 -15.321 1.00 83.94 100 SER A O 1
ATOM 763 N N . ASP A 1 101 ? -2.064 3.618 -14.173 1.00 88.94 101 ASP A N 1
ATOM 764 C CA . ASP A 1 101 ? -1.584 4.976 -14.405 1.00 88.94 101 ASP A CA 1
ATOM 765 C C . ASP A 1 101 ? -0.424 5.309 -13.463 1.00 88.94 101 ASP A C 1
ATOM 767 O O . ASP A 1 101 ? 0.582 5.857 -13.909 1.00 88.94 101 ASP A O 1
ATOM 771 N N . GLU A 1 102 ? -0.487 4.868 -12.204 1.00 87.06 102 GLU A N 1
ATOM 772 C CA . GLU A 1 102 ? 0.612 4.983 -11.241 1.00 87.06 102 GLU A CA 1
ATOM 773 C C . GLU A 1 102 ? 1.838 4.182 -11.683 1.00 87.06 102 GLU A C 1
ATOM 775 O O . GLU A 1 102 ? 2.955 4.682 -11.592 1.00 87.06 102 GLU A O 1
ATOM 780 N N . ILE A 1 103 ? 1.642 2.969 -12.212 1.00 82.19 103 ILE A N 1
ATOM 781 C CA . ILE A 1 103 ? 2.732 2.139 -12.743 1.00 82.19 103 ILE A CA 1
ATOM 782 C C . ILE A 1 103 ? 3.399 2.835 -13.935 1.00 82.19 103 ILE A C 1
ATOM 784 O O . ILE A 1 103 ? 4.622 2.857 -14.023 1.00 82.19 103 ILE A O 1
ATOM 788 N N . LYS A 1 104 ? 2.626 3.437 -14.849 1.00 87.38 104 LYS A N 1
ATOM 789 C CA . LYS A 1 104 ? 3.191 4.197 -15.980 1.00 87.38 104 LYS A CA 1
ATOM 790 C C . LYS A 1 104 ? 3.927 5.450 -15.516 1.00 87.38 104 LYS A C 1
ATOM 792 O O . LYS A 1 104 ? 4.997 5.751 -16.040 1.00 87.38 104 LYS A O 1
ATOM 797 N N . ALA A 1 105 ? 3.361 6.172 -14.550 1.00 88.88 105 ALA A N 1
ATOM 798 C CA . ALA A 1 105 ? 3.979 7.361 -13.979 1.00 88.88 105 ALA A CA 1
ATOM 799 C C . ALA A 1 105 ? 5.304 7.020 -13.282 1.00 88.88 105 ALA A C 1
ATOM 801 O O . ALA A 1 105 ? 6.291 7.722 -13.487 1.00 88.88 105 ALA A O 1
ATOM 802 N N . GLU A 1 106 ? 5.347 5.924 -12.518 1.00 86.38 106 GLU A N 1
ATOM 803 C CA . GLU A 1 106 ? 6.566 5.415 -11.883 1.00 86.38 106 GLU A CA 1
ATOM 804 C C . GLU A 1 106 ? 7.603 5.014 -12.928 1.00 86.38 106 GLU A C 1
ATOM 806 O O . GLU A 1 106 ? 8.698 5.568 -12.914 1.00 86.38 106 GLU A O 1
ATOM 811 N N . LYS A 1 107 ? 7.241 4.170 -13.901 1.00 84.81 107 LYS A N 1
ATOM 812 C CA . LYS A 1 107 ? 8.149 3.756 -14.982 1.00 84.81 107 LYS A CA 1
ATOM 813 C C . LYS A 1 107 ? 8.749 4.945 -15.730 1.00 84.81 107 LYS A C 1
ATOM 815 O O . LYS A 1 107 ? 9.934 4.941 -16.039 1.00 84.81 107 LYS A O 1
ATOM 820 N N . GLY A 1 108 ? 7.942 5.967 -16.020 1.00 89.12 108 GLY A N 1
ATOM 821 C CA . GLY A 1 108 ? 8.407 7.177 -16.695 1.00 89.12 108 GLY A CA 1
ATOM 822 C C . GLY A 1 108 ? 9.325 8.033 -15.820 1.00 89.12 108 GLY A C 1
ATOM 823 O O . GLY A 1 108 ? 10.383 8.461 -16.270 1.00 89.12 108 GLY A O 1
ATOM 824 N N . ALA A 1 109 ? 8.942 8.278 -14.565 1.00 90.19 109 ALA A N 1
ATOM 825 C CA . ALA A 1 109 ? 9.696 9.138 -13.651 1.00 90.19 109 ALA A CA 1
ATOM 826 C C . ALA A 1 109 ? 10.968 8.477 -13.093 1.00 90.19 109 ALA A C 1
ATOM 828 O O . ALA A 1 109 ? 11.899 9.174 -12.685 1.00 90.19 109 ALA A O 1
ATOM 829 N N . CYS A 1 110 ? 10.998 7.146 -13.069 1.00 84.25 110 CYS A N 1
ATOM 830 C CA . CYS A 1 110 ? 12.094 6.318 -12.584 1.00 84.25 110 CYS A CA 1
ATOM 831 C C . CYS A 1 110 ? 12.847 5.619 -13.725 1.00 84.25 110 CYS A C 1
ATOM 833 O O . CYS A 1 110 ? 13.570 4.670 -13.451 1.00 84.25 110 CYS A O 1
ATOM 835 N N . ALA A 1 111 ? 12.701 6.059 -14.982 1.00 89.38 111 ALA A N 1
ATOM 836 C CA . ALA A 1 111 ? 13.298 5.391 -16.146 1.00 89.38 111 ALA A CA 1
ATOM 837 C C . ALA A 1 111 ? 14.824 5.208 -16.027 1.00 89.38 111 ALA A C 1
ATOM 839 O O . ALA A 1 111 ? 15.351 4.168 -16.408 1.00 89.38 111 ALA A O 1
ATOM 840 N N . ASP A 1 112 ? 15.514 6.189 -15.437 1.00 87.12 112 ASP A N 1
ATOM 841 C CA . ASP A 1 112 ? 16.964 6.150 -15.205 1.00 87.12 112 ASP A CA 1
ATOM 842 C C . ASP A 1 112 ? 17.342 5.539 -13.843 1.00 87.12 112 ASP A C 1
ATOM 844 O O . ASP A 1 112 ? 18.520 5.479 -13.490 1.00 87.12 112 ASP A O 1
ATOM 848 N N . CYS A 1 113 ? 16.361 5.115 -13.042 1.00 76.94 113 CYS A N 1
ATOM 849 C CA . CYS A 1 113 ? 16.545 4.624 -11.681 1.00 76.94 113 CYS A CA 1
ATOM 850 C C . CYS A 1 113 ? 16.238 3.129 -11.570 1.00 76.94 113 CYS A C 1
ATOM 852 O O . CYS A 1 113 ? 15.372 2.606 -12.265 1.00 76.94 113 CYS A O 1
ATOM 854 N N . ASN A 1 114 ? 16.890 2.433 -10.642 1.00 67.25 114 ASN A N 1
ATOM 855 C CA . ASN A 1 114 ? 16.624 1.018 -10.396 1.00 67.25 114 ASN A CA 1
ATOM 856 C C . ASN A 1 114 ? 15.156 0.801 -9.953 1.00 67.25 114 ASN A C 1
ATOM 858 O O . ASN A 1 114 ? 14.707 1.485 -9.025 1.00 67.25 114 ASN A O 1
ATOM 862 N N . PRO A 1 115 ? 14.421 -0.162 -10.554 1.00 59.56 115 PRO A N 1
ATOM 863 C CA . PRO A 1 115 ? 14.924 -1.249 -11.408 1.00 59.56 115 PRO A CA 1
ATOM 864 C C . PRO A 1 115 ? 14.977 -0.985 -12.924 1.00 59.56 115 PRO A C 1
ATOM 866 O O . PRO A 1 115 ? 15.408 -1.874 -13.653 1.00 59.56 115 PRO A O 1
ATOM 869 N N . HIS A 1 116 ? 14.542 0.177 -13.419 1.00 70.75 116 HIS A N 1
ATOM 870 C CA . HIS A 1 116 ? 14.480 0.463 -14.864 1.00 70.75 116 HIS A CA 1
ATOM 871 C C . HIS A 1 116 ? 15.824 0.928 -15.452 1.00 70.75 116 HIS A C 1
ATOM 873 O O . HIS A 1 116 ? 16.101 0.670 -16.622 1.00 70.75 116 HIS A O 1
ATOM 879 N N . GLY A 1 117 ? 16.671 1.546 -14.625 1.00 73.12 117 GLY A N 1
ATOM 880 C CA . GLY A 1 117 ? 18.050 1.940 -14.928 1.00 73.12 117 GLY A CA 1
ATOM 881 C C . GLY A 1 117 ? 18.987 1.740 -13.729 1.00 73.12 117 GLY A C 1
ATOM 882 O O . GLY A 1 117 ? 18.629 1.081 -12.756 1.00 73.12 117 GLY A O 1
ATOM 883 N N . ASP A 1 118 ? 20.184 2.330 -13.771 1.00 81.25 118 ASP A N 1
ATOM 884 C CA . ASP A 1 118 ? 21.225 2.118 -12.744 1.00 81.25 118 ASP A CA 1
ATOM 885 C C . ASP A 1 118 ? 21.232 3.182 -11.627 1.00 81.25 118 ASP A C 1
ATOM 887 O O . ASP A 1 118 ? 21.973 3.069 -10.648 1.00 81.25 118 ASP A O 1
ATOM 891 N N . GLY A 1 119 ? 20.434 4.246 -11.765 1.00 78.00 119 GLY A N 1
ATOM 892 C CA . GLY A 1 119 ? 20.384 5.354 -10.815 1.00 78.00 119 GLY A CA 1
ATOM 893 C C . GLY A 1 119 ? 19.678 5.008 -9.503 1.00 78.00 119 GLY A C 1
ATOM 894 O O . GLY A 1 119 ? 18.801 4.145 -9.442 1.00 78.00 119 GLY A O 1
ATOM 895 N N . ASP A 1 120 ? 20.016 5.728 -8.434 1.00 84.19 120 ASP A N 1
ATOM 896 C CA . ASP A 1 120 ? 19.303 5.613 -7.162 1.00 84.19 120 ASP A CA 1
ATOM 897 C C . ASP A 1 120 ? 17.925 6.302 -7.259 1.00 84.19 120 ASP A C 1
ATOM 899 O O . ASP A 1 120 ? 17.869 7.527 -7.427 1.00 84.19 120 ASP A O 1
ATOM 903 N N . PRO A 1 121 ? 16.798 5.575 -7.113 1.00 82.56 121 PRO A N 1
ATOM 904 C CA . PRO A 1 121 ? 15.471 6.187 -7.129 1.00 82.56 121 PRO A CA 1
ATOM 905 C C . PRO A 1 121 ? 15.248 7.169 -5.969 1.00 82.56 121 PRO A C 1
ATOM 907 O O . PRO A 1 121 ? 14.358 8.015 -6.051 1.00 82.56 121 PRO A O 1
ATOM 910 N N . CYS A 1 122 ? 16.049 7.097 -4.902 1.00 86.56 122 CYS A N 1
ATOM 911 C CA . CYS A 1 122 ? 16.036 8.069 -3.815 1.00 86.56 122 CYS A CA 1
ATOM 912 C C . CYS A 1 122 ? 16.816 9.351 -4.128 1.00 86.56 122 CYS A C 1
ATOM 914 O O . CYS A 1 122 ? 16.612 10.349 -3.445 1.00 86.56 122 CYS A O 1
ATOM 916 N N . ALA A 1 123 ? 17.621 9.392 -5.189 1.00 89.50 123 ALA A N 1
ATOM 917 C CA . ALA A 1 123 ? 18.262 10.623 -5.648 1.00 89.50 123 ALA A CA 1
ATOM 918 C C . ALA A 1 123 ? 17.375 11.444 -6.610 1.00 89.50 123 ALA A C 1
ATOM 920 O O . ALA A 1 123 ? 17.630 12.628 -6.828 1.00 89.50 123 ALA A O 1
ATOM 921 N N . SER A 1 124 ? 16.316 10.848 -7.173 1.00 90.25 124 SER A N 1
ATOM 922 C CA . SER A 1 124 ? 15.419 11.496 -8.140 1.00 90.25 124 SER A CA 1
ATOM 923 C C . SER A 1 124 ? 14.109 11.940 -7.485 1.00 90.25 124 SER A C 1
ATOM 925 O O . SER A 1 124 ? 13.243 11.125 -7.175 1.00 90.25 124 SER A O 1
ATOM 927 N N . LYS A 1 125 ? 13.916 13.255 -7.307 1.00 90.06 125 LYS A N 1
ATOM 928 C CA . LYS A 1 125 ? 12.659 13.813 -6.767 1.00 90.06 125 LYS A CA 1
ATOM 929 C C . LYS A 1 125 ? 11.419 13.478 -7.615 1.00 90.06 125 LYS A C 1
ATOM 931 O O . LYS A 1 125 ? 10.402 13.127 -7.017 1.00 90.06 125 LYS A O 1
ATOM 936 N N . PRO A 1 126 ? 11.472 13.503 -8.964 1.00 91.81 126 PRO A N 1
ATOM 937 C CA . PRO A 1 126 ? 10.372 13.008 -9.792 1.00 91.81 126 PRO A CA 1
ATOM 938 C C . PRO A 1 126 ? 10.053 11.532 -9.529 1.00 91.81 126 PRO A C 1
ATOM 940 O O . PRO A 1 126 ? 8.885 11.182 -9.358 1.00 91.81 126 PRO A O 1
ATOM 943 N N . CYS A 1 127 ? 11.080 10.681 -9.423 1.00 88.81 127 CYS A N 1
ATOM 944 C CA . CYS A 1 127 ? 10.897 9.263 -9.126 1.00 88.81 127 CYS A CA 1
ATOM 945 C C . CYS A 1 127 ? 10.293 9.059 -7.730 1.00 88.81 127 CYS A C 1
ATOM 947 O O . CYS 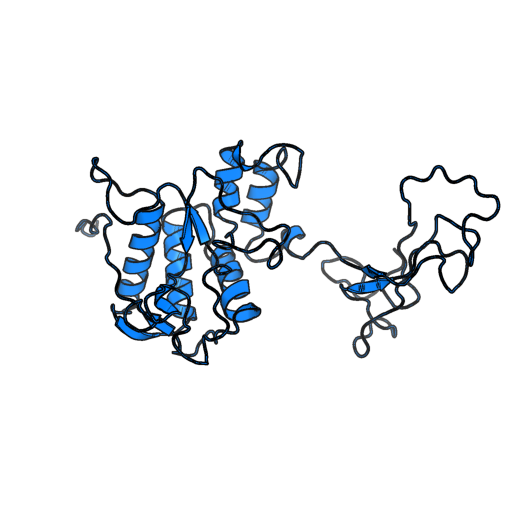A 1 127 ? 9.295 8.356 -7.599 1.00 88.81 127 CYS A O 1
ATOM 949 N N . GLN A 1 128 ? 10.804 9.737 -6.693 1.00 88.25 128 GLN A N 1
ATOM 950 C CA . GLN A 1 128 ? 10.220 9.706 -5.345 1.00 88.25 128 GLN A CA 1
ATOM 951 C C . GLN A 1 128 ? 8.737 10.125 -5.345 1.00 88.25 128 GLN A C 1
ATOM 953 O O . GLN A 1 128 ? 7.912 9.488 -4.687 1.00 88.25 128 GLN A O 1
ATOM 958 N N . ALA A 1 129 ? 8.379 11.172 -6.097 1.00 90.00 129 ALA A N 1
ATOM 959 C CA . ALA A 1 129 ? 7.006 11.666 -6.178 1.00 90.00 129 ALA A CA 1
ATOM 960 C C . ALA A 1 129 ? 6.052 10.653 -6.834 1.00 90.00 129 ALA A C 1
ATOM 962 O O . ALA A 1 129 ? 4.947 10.455 -6.329 1.00 90.00 129 ALA A O 1
ATOM 963 N N . ALA A 1 130 ? 6.479 9.981 -7.908 1.00 88.81 130 ALA A N 1
ATOM 964 C CA . ALA A 1 130 ? 5.694 8.929 -8.557 1.00 88.81 130 ALA A CA 1
ATOM 965 C C . ALA A 1 130 ? 5.595 7.666 -7.683 1.00 88.81 130 ALA A C 1
ATOM 967 O O . ALA A 1 130 ? 4.519 7.095 -7.494 1.00 88.81 130 ALA A O 1
ATOM 968 N N . ARG A 1 131 ? 6.711 7.282 -7.056 1.00 86.31 131 ARG A N 1
ATOM 969 C CA . ARG A 1 131 ? 6.811 6.145 -6.134 1.00 86.31 131 ARG A CA 1
ATOM 970 C C . ARG A 1 131 ? 5.954 6.298 -4.883 1.00 86.31 131 ARG A C 1
ATOM 972 O O . ARG A 1 131 ? 5.626 5.286 -4.273 1.00 86.31 131 ARG A O 1
ATOM 979 N N . LYS A 1 132 ? 5.533 7.515 -4.528 1.00 89.56 132 LYS A N 1
ATOM 980 C CA . LYS A 1 132 ? 4.621 7.773 -3.405 1.00 89.56 132 LYS A CA 1
ATOM 981 C C . LYS A 1 132 ? 3.284 7.034 -3.544 1.00 89.56 132 LYS A C 1
ATOM 983 O O . LYS A 1 132 ? 2.730 6.596 -2.541 1.00 89.56 132 LYS A O 1
ATOM 988 N N . CYS A 1 133 ? 2.802 6.825 -4.770 1.00 89.06 133 CYS A N 1
ATOM 989 C CA . CYS A 1 133 ? 1.564 6.083 -5.015 1.00 89.06 133 CYS A CA 1
ATOM 990 C C . CYS A 1 133 ? 1.744 4.556 -5.002 1.00 89.06 133 CYS A C 1
ATOM 992 O O . CYS A 1 133 ? 0.758 3.826 -5.062 1.00 89.06 133 CYS A O 1
ATOM 994 N N . SER A 1 134 ? 2.986 4.072 -4.893 1.00 86.88 134 SER A N 1
ATOM 995 C CA . SER A 1 134 ? 3.322 2.662 -4.683 1.00 86.88 134 SER A CA 1
ATOM 996 C C . SER A 1 134 ? 3.651 2.439 -3.206 1.00 86.88 134 SER A C 1
ATOM 998 O O . SER A 1 134 ? 4.755 2.738 -2.746 1.00 86.88 134 SER A O 1
ATOM 1000 N N . LEU A 1 135 ? 2.674 1.946 -2.448 1.00 87.06 135 LEU A N 1
ATOM 1001 C CA . LEU A 1 135 ? 2.780 1.743 -1.009 1.00 87.06 135 LEU A CA 1
ATOM 1002 C C . LEU A 1 135 ? 3.916 0.766 -0.675 1.00 87.06 135 LEU A C 1
ATOM 1004 O O . LEU A 1 135 ? 3.995 -0.341 -1.207 1.00 87.06 135 LEU A O 1
ATOM 1008 N N . ALA A 1 136 ? 4.772 1.170 0.258 1.00 86.25 136 ALA A N 1
ATOM 1009 C CA . ALA A 1 136 ? 5.874 0.368 0.768 1.00 86.25 136 ALA A CA 1
ATOM 1010 C C . ALA A 1 136 ? 5.446 -0.386 2.031 1.00 86.25 136 ALA A C 1
ATOM 1012 O O . ALA A 1 136 ? 4.712 0.148 2.860 1.00 86.25 136 ALA A O 1
ATOM 1013 N N . ALA A 1 137 ? 5.949 -1.599 2.242 1.00 84.94 137 ALA A N 1
ATOM 1014 C CA . ALA A 1 137 ? 5.874 -2.218 3.564 1.00 84.94 137 ALA A CA 1
ATOM 1015 C C . ALA A 1 137 ? 6.678 -1.383 4.580 1.00 84.94 137 ALA A C 1
ATOM 1017 O O . ALA A 1 137 ? 7.773 -0.914 4.262 1.00 84.94 137 ALA A O 1
ATOM 1018 N N . PHE A 1 138 ? 6.149 -1.210 5.795 1.00 85.56 138 PHE A N 1
ATOM 1019 C CA . PHE A 1 138 ? 6.718 -0.304 6.803 1.00 85.56 138 PHE A CA 1
ATOM 1020 C C . PHE A 1 138 ? 8.180 -0.610 7.159 1.00 85.56 138 PHE A C 1
ATOM 1022 O O . PHE A 1 138 ? 9.048 0.257 7.094 1.00 85.56 138 PHE A O 1
ATOM 1029 N N . ALA A 1 139 ? 8.453 -1.848 7.566 1.00 85.50 139 ALA A N 1
ATOM 1030 C CA . ALA A 1 139 ? 9.767 -2.282 8.030 1.00 85.50 139 ALA A CA 1
ATOM 1031 C C . ALA A 1 139 ? 10.003 -3.778 7.739 1.00 85.50 139 ALA A C 1
ATOM 1033 O O . ALA A 1 139 ? 10.321 -4.546 8.651 1.00 85.50 139 ALA A O 1
ATOM 1034 N N . PRO A 1 140 ? 9.853 -4.223 6.478 1.00 74.19 140 PRO A N 1
ATOM 1035 C CA . PRO A 1 140 ? 9.971 -5.631 6.118 1.00 74.19 140 PRO A CA 1
ATOM 1036 C C . PRO A 1 140 ? 11.385 -6.137 6.411 1.00 74.19 140 PRO A C 1
ATOM 1038 O O . PRO A 1 140 ? 12.376 -5.430 6.185 1.00 74.19 140 PRO A O 1
ATOM 1041 N N . ARG A 1 141 ? 11.533 -7.384 6.864 1.00 74.44 141 ARG A N 1
ATOM 1042 C CA . ARG A 1 141 ? 12.853 -8.028 6.886 1.00 74.44 141 ARG A CA 1
ATOM 1043 C C . ARG A 1 141 ? 13.233 -8.395 5.454 1.00 74.44 141 ARG A C 1
ATOM 1045 O O . ARG A 1 141 ? 12.372 -8.635 4.610 1.00 74.44 141 ARG A O 1
ATOM 1052 N N . LYS A 1 142 ? 14.535 -8.502 5.174 1.00 66.62 142 LYS A N 1
ATOM 1053 C CA . LYS A 1 142 ? 15.020 -8.967 3.856 1.00 66.62 142 LYS A CA 1
ATOM 1054 C C . LYS A 1 142 ? 14.468 -10.350 3.483 1.00 66.62 142 LYS A C 1
ATOM 1056 O O . LYS A 1 142 ? 14.304 -10.640 2.309 1.00 66.62 142 LYS A O 1
ATOM 1061 N N . THR A 1 143 ? 14.179 -11.187 4.477 1.00 69.75 143 THR A N 1
ATOM 1062 C CA . THR A 1 143 ? 13.563 -12.507 4.291 1.00 69.75 143 THR A CA 1
ATOM 1063 C C . THR A 1 143 ? 12.083 -12.441 3.940 1.00 69.75 143 THR A C 1
ATOM 1065 O O . THR A 1 143 ? 11.582 -13.376 3.330 1.00 69.75 143 THR A O 1
ATOM 1068 N N . ASP A 1 144 ? 11.389 -11.371 4.334 1.00 63.25 144 ASP A N 1
ATOM 1069 C CA . ASP A 1 144 ? 9.955 -11.226 4.079 1.00 63.25 144 ASP A CA 1
ATOM 1070 C C . ASP A 1 144 ? 9.729 -10.744 2.647 1.00 63.25 144 ASP A C 1
ATOM 1072 O O . ASP A 1 144 ? 8.897 -11.281 1.924 1.00 63.25 144 ASP A O 1
ATOM 1076 N N . LEU A 1 145 ? 10.504 -9.736 2.231 1.00 63.59 145 LEU A N 1
ATOM 1077 C CA . LEU A 1 145 ? 10.411 -9.112 0.917 1.00 63.59 145 LEU A CA 1
ATOM 1078 C C . LEU A 1 145 ? 11.817 -8.691 0.441 1.00 63.59 145 LEU A C 1
ATOM 1080 O O . LEU A 1 145 ? 12.251 -7.568 0.720 1.00 63.59 145 LEU A O 1
ATOM 1084 N N . PRO A 1 146 ? 12.556 -9.567 -0.265 1.00 47.88 146 PRO A N 1
ATOM 1085 C CA . PRO A 1 146 ? 13.965 -9.338 -0.602 1.00 47.88 146 PRO A CA 1
ATOM 1086 C C . PRO A 1 146 ? 14.197 -8.138 -1.529 1.00 47.88 146 PRO A C 1
ATOM 1088 O O . PRO A 1 146 ? 15.265 -7.538 -1.470 1.00 47.88 146 PRO A O 1
ATOM 1091 N N . ASN A 1 147 ? 13.182 -7.751 -2.311 1.00 50.91 147 ASN A N 1
ATOM 1092 C CA . ASN A 1 147 ? 13.262 -6.699 -3.330 1.00 50.91 147 ASN A CA 1
ATOM 1093 C C . ASN A 1 147 ? 12.140 -5.654 -3.205 1.00 50.91 147 ASN A C 1
ATOM 1095 O O . ASN A 1 147 ? 11.754 -5.038 -4.195 1.00 50.91 147 ASN A O 1
ATOM 1099 N N . THR A 1 148 ? 11.554 -5.474 -2.015 1.00 60.34 148 THR A N 1
ATOM 1100 C CA . THR A 1 148 ? 10.510 -4.452 -1.857 1.00 60.34 148 THR A CA 1
ATOM 1101 C C . THR A 1 148 ? 11.099 -3.056 -1.862 1.00 60.34 148 THR A C 1
ATOM 1103 O O . THR A 1 148 ? 12.092 -2.767 -1.190 1.00 60.34 148 THR A O 1
ATOM 1106 N N . GLN A 1 149 ? 10.402 -2.171 -2.563 1.00 62.72 149 GLN A N 1
ATOM 1107 C CA . GLN A 1 149 ? 10.518 -0.739 -2.384 1.00 62.72 149 GLN A CA 1
ATOM 1108 C C . GLN A 1 149 ? 10.393 -0.389 -0.897 1.00 62.72 149 GLN A C 1
ATOM 1110 O O . GLN A 1 149 ? 9.461 -0.826 -0.217 1.00 62.72 149 GLN A O 1
ATOM 1115 N N . ARG A 1 150 ? 11.367 0.378 -0.409 1.00 71.56 150 ARG A N 1
ATOM 1116 C CA . ARG A 1 150 ? 11.360 1.020 0.905 1.00 71.56 150 ARG A CA 1
ATOM 1117 C C . ARG A 1 150 ? 11.254 2.522 0.704 1.00 71.56 150 ARG A C 1
ATOM 1119 O O . ARG A 1 150 ? 11.657 3.032 -0.343 1.00 71.56 150 ARG A O 1
ATOM 1126 N N . CYS A 1 151 ? 10.732 3.207 1.711 1.00 84.31 151 CYS A N 1
ATOM 1127 C CA . CYS A 1 151 ? 10.824 4.655 1.762 1.00 84.31 151 CYS A CA 1
ATOM 1128 C C . CYS A 1 151 ? 12.293 5.084 1.794 1.00 84.31 151 CYS A C 1
ATOM 1130 O O . CYS A 1 151 ? 13.126 4.405 2.397 1.00 84.31 151 CYS A O 1
ATOM 1132 N N . CYS A 1 152 ? 12.591 6.179 1.102 1.00 86.88 152 CYS A N 1
ATOM 1133 C CA . CYS A 1 152 ? 13.911 6.794 1.110 1.00 86.88 152 CYS A CA 1
ATOM 1134 C C . CYS A 1 152 ? 14.219 7.362 2.497 1.00 86.88 152 CYS A C 1
ATOM 1136 O O . CYS A 1 152 ? 13.289 7.711 3.225 1.00 86.88 152 CYS A O 1
ATOM 1138 N N . ASP A 1 153 ? 15.500 7.487 2.845 1.00 87.25 153 ASP A N 1
ATOM 1139 C CA . ASP A 1 153 ? 15.943 7.916 4.182 1.00 87.25 153 ASP A CA 1
ATOM 1140 C C . ASP A 1 153 ? 15.443 9.322 4.579 1.00 87.25 153 ASP A C 1
ATOM 1142 O O . ASP A 1 153 ? 15.353 9.641 5.764 1.00 87.25 153 ASP A O 1
ATOM 1146 N N . ASP A 1 154 ? 15.089 10.163 3.602 1.00 86.56 154 ASP A N 1
ATOM 1147 C CA . ASP A 1 154 ? 14.508 11.498 3.796 1.00 86.56 154 ASP A CA 1
ATOM 1148 C C . ASP A 1 154 ? 12.975 11.494 3.973 1.00 86.56 154 ASP A C 1
ATOM 1150 O O . ASP A 1 154 ? 12.371 12.538 4.231 1.00 86.56 154 ASP A O 1
ATOM 1154 N N . THR A 1 155 ? 12.339 10.325 3.886 1.00 91.38 155 THR A N 1
ATOM 1155 C CA . THR A 1 155 ? 10.892 10.130 4.033 1.00 91.38 155 THR A CA 1
ATOM 1156 C C . THR A 1 155 ? 10.574 9.128 5.139 1.00 91.38 155 THR A C 1
ATOM 1158 O O . THR A 1 155 ? 11.377 8.273 5.498 1.00 91.38 155 THR A O 1
ATOM 1161 N N . THR A 1 156 ? 9.372 9.215 5.700 1.00 92.44 156 THR A N 1
ATOM 1162 C CA . THR A 1 156 ? 8.873 8.271 6.705 1.00 92.44 156 THR A CA 1
ATOM 1163 C C . THR A 1 156 ? 7.713 7.472 6.128 1.00 92.44 156 THR A C 1
ATOM 1165 O O . THR A 1 156 ? 6.817 8.034 5.498 1.00 92.44 156 THR A O 1
ATOM 1168 N N . GLY A 1 157 ? 7.706 6.158 6.360 1.00 92.38 157 GLY A N 1
ATOM 1169 C CA . GLY A 1 157 ? 6.558 5.312 6.043 1.00 92.38 157 GLY A CA 1
ATOM 1170 C C . GLY A 1 157 ? 5.402 5.588 7.001 1.00 92.38 157 GLY A C 1
ATOM 1171 O O . GLY A 1 157 ? 5.477 5.245 8.180 1.00 92.38 157 GLY A O 1
ATOM 1172 N N . HIS A 1 158 ? 4.325 6.187 6.497 1.00 94.75 158 HIS A N 1
ATOM 1173 C CA . HIS A 1 158 ? 3.079 6.384 7.232 1.00 94.75 158 HIS A CA 1
ATOM 1174 C C . HIS A 1 158 ? 2.107 5.240 6.944 1.00 94.75 158 HIS A C 1
ATOM 1176 O O . HIS A 1 158 ? 1.706 5.056 5.794 1.00 94.75 158 HIS A O 1
ATOM 1182 N N . HIS A 1 159 ? 1.694 4.477 7.961 1.00 94.62 159 HIS A N 1
ATOM 1183 C CA . HIS A 1 159 ? 0.637 3.469 7.805 1.00 94.62 159 HIS A CA 1
ATOM 1184 C C . HIS A 1 159 ? -0.651 4.109 7.294 1.00 94.62 159 HIS A C 1
ATOM 1186 O O . HIS A 1 159 ? -1.285 4.878 8.012 1.00 94.62 159 HIS A O 1
ATOM 1192 N N . VAL A 1 160 ? -1.057 3.749 6.074 1.00 95.56 160 VAL A N 1
ATOM 1193 C CA . VAL A 1 160 ? -2.258 4.309 5.428 1.00 95.56 160 VAL A CA 1
ATOM 1194 C C . VAL A 1 160 ? -3.520 3.979 6.229 1.00 95.56 160 VAL A C 1
ATOM 1196 O O . VAL A 1 160 ? -4.411 4.814 6.362 1.00 95.56 160 VAL A O 1
ATOM 1199 N N . ILE A 1 161 ? -3.569 2.773 6.804 1.00 96.38 161 ILE A N 1
ATOM 1200 C CA . ILE A 1 161 ? -4.511 2.418 7.865 1.00 96.38 161 ILE A CA 1
ATOM 1201 C C . ILE A 1 161 ? -3.692 2.236 9.145 1.00 96.38 161 ILE A C 1
ATOM 1203 O O . ILE A 1 161 ? -2.830 1.352 9.188 1.00 96.38 161 ILE A O 1
ATOM 1207 N N . PRO A 1 162 ? -3.917 3.045 10.189 1.00 93.12 162 PRO A N 1
ATOM 1208 C CA . PRO A 1 162 ? -3.085 3.018 11.379 1.00 93.12 162 PRO A CA 1
ATOM 1209 C C . PRO A 1 162 ? -3.044 1.649 12.060 1.00 93.12 162 PRO A C 1
ATOM 1211 O O . PRO A 1 162 ? -4.058 0.990 12.257 1.00 93.12 162 PRO A O 1
ATOM 1214 N N . LEU A 1 163 ? -1.868 1.265 12.551 1.00 91.56 163 LEU A N 1
ATOM 1215 C CA . LEU A 1 163 ? -1.665 -0.013 13.246 1.00 91.56 163 LEU A CA 1
ATOM 1216 C C . LEU A 1 163 ? -2.617 -0.243 14.438 1.00 91.56 163 LEU A C 1
ATOM 1218 O O . LEU A 1 163 ? -2.929 -1.376 14.792 1.00 91.56 163 LEU A O 1
ATOM 1222 N N . GLY A 1 164 ? -3.066 0.839 15.088 1.00 90.50 164 GLY A N 1
ATOM 1223 C CA . GLY A 1 164 ? -3.974 0.762 16.233 1.00 90.50 164 GLY A CA 1
ATOM 1224 C C . GLY A 1 164 ? -5.350 0.210 15.867 1.00 90.50 164 GLY A C 1
ATOM 1225 O O . GLY A 1 164 ? -6.093 -0.179 16.761 1.00 90.50 164 GLY A O 1
ATOM 1226 N N . GLU A 1 165 ? -5.683 0.162 14.577 1.00 94.25 165 GLU A N 1
ATOM 1227 C CA . GLU A 1 165 ? -6.941 -0.411 14.115 1.00 94.25 165 GLU A CA 1
ATOM 1228 C C . GLU A 1 165 ? -6.939 -1.950 14.092 1.00 94.25 165 GLU A C 1
ATOM 1230 O O . GLU A 1 165 ? -8.007 -2.562 14.040 1.00 94.25 165 GLU A O 1
ATOM 1235 N N . PHE A 1 166 ? -5.751 -2.566 14.161 1.00 94.38 166 PHE A N 1
ATOM 1236 C CA . PHE A 1 166 ? -5.540 -4.017 14.055 1.00 94.38 166 PHE A CA 1
ATOM 1237 C C . PHE A 1 166 ? -4.779 -4.621 15.236 1.00 94.38 166 PHE A C 1
ATOM 1239 O O . PHE A 1 166 ? -4.769 -5.841 15.406 1.00 94.38 166 PHE A O 1
ATOM 1246 N N . CYS A 1 167 ? -4.159 -3.787 16.076 1.00 90.56 167 CYS A N 1
ATOM 1247 C CA . CYS A 1 167 ? -3.375 -4.240 17.219 1.00 90.56 167 CYS A CA 1
ATOM 1248 C C . CYS A 1 167 ? -3.862 -3.667 18.548 1.00 90.56 167 CYS A C 1
ATOM 1250 O O . CYS A 1 167 ? -4.270 -2.506 18.639 1.00 90.56 167 CYS A O 1
ATOM 1252 N N . LEU A 1 168 ? -3.700 -4.460 19.609 1.00 85.31 168 LEU A N 1
ATOM 1253 C CA . LEU A 1 168 ? -3.971 -4.028 20.975 1.00 85.31 168 LEU A CA 1
ATOM 1254 C C . LEU A 1 168 ? -3.119 -2.802 21.349 1.00 85.31 168 LEU A C 1
ATOM 1256 O O . LEU A 1 168 ? -1.954 -2.679 20.934 1.00 85.31 168 LEU A O 1
ATOM 1260 N N . PRO A 1 169 ? -3.666 -1.878 22.162 1.00 80.44 169 PRO A N 1
ATOM 1261 C CA . PRO A 1 169 ? -2.904 -0.748 22.664 1.00 80.44 169 PRO A CA 1
ATOM 1262 C C . PRO A 1 169 ? -1.748 -1.228 23.547 1.00 80.44 169 PRO A C 1
ATOM 1264 O O . PRO A 1 169 ? -1.792 -2.296 24.151 1.00 80.44 169 PRO A O 1
ATOM 1267 N N . ARG A 1 170 ? -0.726 -0.377 23.696 1.00 78.75 170 ARG A N 1
ATOM 1268 C CA . ARG A 1 170 ? 0.499 -0.680 24.458 1.00 78.75 170 ARG A CA 1
ATOM 1269 C C . ARG A 1 170 ? 0.231 -1.167 25.891 1.00 78.75 170 ARG A C 1
ATOM 1271 O O . ARG A 1 170 ? 0.979 -1.994 26.403 1.00 78.75 170 ARG A O 1
ATOM 1278 N N . SER A 1 171 ? -0.828 -0.654 26.518 1.00 78.56 171 SER A N 1
ATOM 1279 C CA . SER A 1 171 ? -1.286 -1.046 27.857 1.00 78.56 171 SER A CA 1
ATOM 1280 C C . SER A 1 171 ? -1.775 -2.494 27.944 1.00 78.56 171 SER A C 1
ATOM 1282 O O . SER A 1 171 ? -1.800 -3.050 29.033 1.00 78.56 171 SER A O 1
ATOM 1284 N N . GLN A 1 172 ? -2.155 -3.095 26.816 1.00 79.31 172 GLN A N 1
ATOM 1285 C CA . GLN A 1 172 ? -2.714 -4.444 26.716 1.00 79.31 172 GLN A CA 1
ATOM 1286 C C . GLN A 1 172 ? -1.784 -5.420 25.975 1.00 79.31 172 GLN A C 1
ATOM 1288 O O . GLN A 1 172 ? -2.028 -6.618 25.987 1.00 79.31 172 GLN A O 1
ATOM 1293 N N . SER A 1 173 ? -0.695 -4.936 25.367 1.00 72.25 173 SER A N 1
ATOM 1294 C CA . SER A 1 173 ? 0.245 -5.735 24.565 1.00 72.25 173 SER A CA 1
ATOM 1295 C C . SER A 1 173 ? 1.615 -5.944 25.231 1.00 72.25 173 SER A C 1
ATOM 1297 O O . SER A 1 173 ? 2.640 -6.039 24.553 1.00 72.25 173 SER A O 1
ATOM 1299 N N . GLY A 1 174 ? 1.678 -5.926 26.567 1.00 72.75 174 GLY A N 1
ATOM 1300 C CA . GLY A 1 174 ? 2.946 -6.085 27.296 1.00 72.75 174 GLY A CA 1
ATOM 1301 C C . GLY A 1 174 ? 3.955 -4.965 27.014 1.00 72.75 174 GLY A C 1
ATOM 1302 O O . GLY A 1 174 ? 5.165 -5.176 27.058 1.00 72.75 174 GLY A O 1
ATOM 1303 N N . GLY A 1 175 ? 3.472 -3.765 26.680 1.00 68.75 175 GLY A N 1
ATOM 1304 C CA . GLY A 1 175 ? 4.332 -2.610 26.472 1.00 68.75 175 GLY A CA 1
ATOM 1305 C C . GLY A 1 175 ? 4.864 -2.435 25.048 1.00 68.75 175 GLY A C 1
ATOM 1306 O O . GLY A 1 175 ? 5.726 -1.577 24.864 1.00 68.75 175 GLY A O 1
ATOM 1307 N N . ARG A 1 176 ? 4.382 -3.167 24.030 1.00 65.94 176 ARG A N 1
ATOM 1308 C CA . ARG A 1 176 ? 4.864 -3.035 22.636 1.00 65.94 176 ARG A CA 1
ATOM 1309 C C . ARG A 1 176 ? 3.736 -2.723 21.650 1.00 65.94 176 ARG A C 1
ATOM 1311 O O . ARG A 1 176 ? 2.820 -3.514 21.459 1.00 65.94 176 ARG A O 1
ATOM 1318 N N . ARG A 1 177 ? 3.784 -1.544 21.024 1.00 68.75 177 ARG A N 1
ATOM 1319 C CA . ARG A 1 177 ? 2.771 -1.093 20.054 1.00 68.75 177 ARG A CA 1
ATOM 1320 C C . ARG A 1 177 ? 2.881 -1.924 18.765 1.00 68.75 177 ARG A C 1
ATOM 1322 O O . ARG A 1 177 ? 3.990 -2.109 18.281 1.00 68.75 177 ARG A O 1
ATOM 1329 N N . GLY A 1 178 ? 1.753 -2.380 18.215 1.00 70.31 178 GLY A N 1
ATOM 1330 C CA . GLY A 1 178 ? 1.718 -3.031 16.896 1.00 70.31 178 GLY A CA 1
ATOM 1331 C C . GLY A 1 178 ? 2.195 -4.488 16.851 1.00 70.31 178 GLY A C 1
ATOM 1332 O O . GLY A 1 178 ? 2.498 -4.966 15.768 1.00 70.31 178 GLY A O 1
ATOM 1333 N N . GLN A 1 179 ? 2.317 -5.171 18.000 1.00 71.88 179 GLN A N 1
ATOM 1334 C CA . GLN A 1 179 ? 2.795 -6.566 18.056 1.00 71.88 179 GLN A CA 1
ATOM 1335 C C . GLN A 1 179 ? 1.723 -7.603 18.396 1.00 71.88 179 GLN A C 1
ATOM 1337 O O . GLN A 1 179 ? 1.897 -8.767 18.058 1.00 71.88 179 GLN A O 1
ATOM 1342 N N . ALA A 1 180 ? 0.653 -7.213 19.089 1.00 81.94 180 ALA A N 1
ATOM 1343 C CA . ALA A 1 180 ? -0.404 -8.139 19.478 1.00 81.94 180 ALA A CA 1
ATOM 1344 C C . ALA A 1 180 ? -1.660 -7.851 18.645 1.00 81.94 180 ALA A C 1
ATOM 1346 O O . ALA A 1 180 ? -2.134 -6.708 18.703 1.00 81.94 180 ALA A O 1
ATOM 1347 N N . PRO A 1 181 ? -2.189 -8.828 17.886 1.00 87.75 181 PRO A N 1
ATOM 1348 C CA . PRO A 1 181 ? -3.438 -8.655 17.152 1.00 87.75 181 PRO A CA 1
ATOM 1349 C C . PRO A 1 181 ? -4.600 -8.406 18.120 1.00 87.75 181 PRO A C 1
ATOM 1351 O O . PRO A 1 181 ? -4.549 -8.810 19.282 1.00 87.75 181 PRO A O 1
ATOM 1354 N N . LEU A 1 182 ? -5.642 -7.712 17.657 1.00 89.62 182 LEU A N 1
ATOM 1355 C CA . LEU A 1 182 ? -6.829 -7.422 18.478 1.00 89.62 182 LEU A CA 1
ATOM 1356 C C . LEU A 1 182 ? -7.627 -8.673 18.849 1.00 89.62 182 LEU A C 1
ATOM 1358 O O . LEU A 1 182 ? -8.199 -8.735 19.935 1.00 89.62 182 LEU A O 1
ATOM 1362 N N . ASN A 1 183 ? -7.713 -9.619 17.919 1.00 90.88 183 ASN A N 1
ATOM 1363 C CA . ASN A 1 183 ? -8.477 -10.857 18.012 1.00 90.88 183 ASN A CA 1
ATOM 1364 C C . ASN A 1 183 ? -7.958 -11.858 16.966 1.00 90.88 183 ASN A C 1
ATOM 1366 O O . ASN A 1 183 ? -7.066 -11.536 16.173 1.00 90.88 183 ASN A O 1
ATOM 1370 N N . ASP A 1 184 ? -8.532 -13.059 16.967 1.00 93.00 184 ASP A N 1
ATOM 1371 C CA . ASP A 1 184 ? -8.135 -14.147 16.071 1.00 93.00 184 ASP A CA 1
ATOM 1372 C C . ASP A 1 184 ? -8.401 -13.825 14.591 1.00 93.00 184 ASP A C 1
ATOM 1374 O O . ASP A 1 184 ? -7.595 -14.197 13.736 1.00 93.00 184 ASP A O 1
ATOM 1378 N N . ASP A 1 185 ? -9.455 -13.060 14.281 1.00 93.69 185 ASP A N 1
ATOM 1379 C CA . ASP A 1 185 ? -9.821 -12.682 12.906 1.00 93.69 185 ASP A CA 1
ATOM 1380 C C . ASP A 1 185 ? -8.825 -11.704 12.259 1.00 93.69 185 ASP A C 1
ATOM 1382 O O . ASP A 1 185 ? -8.763 -11.590 11.035 1.00 93.69 185 ASP A O 1
ATOM 1386 N N . VAL A 1 186 ? -8.023 -10.999 13.066 1.00 93.00 186 VAL A N 1
ATOM 1387 C CA . VAL A 1 186 ? -6.937 -10.120 12.594 1.00 93.00 186 VAL A CA 1
ATOM 1388 C C . VAL A 1 186 ? -5.543 -10.650 12.945 1.00 93.00 186 VAL A C 1
ATOM 1390 O O . VAL A 1 186 ? -4.556 -9.920 12.848 1.00 93.00 186 VAL A O 1
ATOM 1393 N N . SER A 1 187 ? -5.434 -11.922 13.339 1.00 92.12 187 SER A N 1
ATOM 1394 C CA . SER A 1 187 ? -4.173 -12.544 13.772 1.00 92.12 187 SER A CA 1
ATOM 1395 C C . SER A 1 187 ? -3.080 -12.584 12.698 1.00 92.12 187 SER A C 1
ATOM 1397 O O . SER A 1 187 ? -1.898 -12.631 13.036 1.00 92.12 187 SER A O 1
ATOM 1399 N N . GLY A 1 188 ? -3.451 -12.515 11.416 1.00 89.38 188 GLY A N 1
ATOM 1400 C CA . GLY A 1 188 ? -2.510 -12.441 10.297 1.00 89.38 188 GLY A CA 1
ATOM 1401 C C . GLY A 1 188 ? -1.889 -11.058 10.067 1.00 89.38 188 GLY A C 1
ATOM 1402 O O . GLY A 1 188 ? -1.044 -10.918 9.185 1.00 89.38 188 GLY A O 1
ATOM 1403 N N . TYR A 1 189 ? -2.292 -10.027 10.818 1.00 92.38 189 TYR A N 1
ATOM 1404 C CA . TYR A 1 189 ? -1.744 -8.681 10.667 1.00 92.38 189 TYR A CA 1
ATOM 1405 C C . TYR A 1 189 ? -0.316 -8.563 11.229 1.00 92.38 189 TYR A C 1
ATOM 1407 O O . TYR A 1 189 ? -0.083 -8.738 12.423 1.00 92.38 189 TYR A O 1
ATOM 1415 N N . ASP A 1 190 ? 0.622 -8.149 10.378 1.00 87.94 190 ASP A N 1
ATOM 1416 C CA . ASP A 1 190 ? 1.986 -7.747 10.726 1.00 87.94 190 ASP A CA 1
ATOM 1417 C C . ASP A 1 190 ? 2.220 -6.248 10.445 1.00 87.94 190 ASP A C 1
ATOM 1419 O O . ASP A 1 190 ? 2.303 -5.793 9.301 1.00 87.94 190 ASP A O 1
ATOM 1423 N N . GLY A 1 191 ? 2.398 -5.451 11.501 1.00 88.00 191 GLY A N 1
ATOM 1424 C CA . GLY A 1 191 ? 2.649 -4.012 11.374 1.00 88.00 191 GLY A CA 1
ATOM 1425 C C . GLY A 1 191 ? 3.902 -3.639 10.565 1.00 88.00 191 GLY A C 1
ATOM 1426 O O . GLY A 1 191 ? 3.980 -2.514 10.071 1.00 88.00 191 GLY A O 1
ATOM 1427 N N . ASN A 1 192 ? 4.863 -4.553 10.393 1.00 86.31 192 ASN A N 1
ATOM 1428 C CA . ASN A 1 192 ? 6.064 -4.336 9.582 1.00 86.31 192 ASN A CA 1
ATOM 1429 C C . ASN A 1 192 ? 5.822 -4.551 8.085 1.00 86.31 192 ASN A C 1
ATOM 1431 O O . ASN A 1 192 ? 6.530 -3.964 7.266 1.00 86.31 192 ASN A O 1
ATOM 1435 N N . LEU A 1 193 ? 4.845 -5.387 7.729 1.00 85.88 193 LEU A N 1
ATOM 1436 C CA . LEU A 1 193 ? 4.469 -5.674 6.342 1.00 85.88 193 LEU A CA 1
ATOM 1437 C C . LEU A 1 193 ? 3.288 -4.822 5.872 1.00 85.88 193 LEU A C 1
ATOM 1439 O O . LEU A 1 193 ? 3.057 -4.700 4.670 1.00 85.88 193 LEU A O 1
ATOM 1443 N N . ALA A 1 194 ? 2.574 -4.199 6.812 1.00 89.06 194 ALA A N 1
ATOM 1444 C CA . ALA A 1 194 ? 1.454 -3.324 6.521 1.00 89.06 194 ALA A CA 1
ATOM 1445 C C . ALA A 1 194 ? 1.846 -2.171 5.564 1.00 89.06 194 ALA A C 1
ATOM 1447 O O . ALA A 1 194 ? 2.893 -1.543 5.766 1.00 89.06 194 ALA A O 1
ATOM 1448 N N . PRO A 1 195 ? 1.011 -1.870 4.546 1.00 90.88 195 PRO A N 1
ATOM 1449 C CA . PRO A 1 195 ? 1.274 -0.833 3.560 1.00 90.88 195 PRO A CA 1
ATOM 1450 C C . PRO A 1 195 ? 1.389 0.559 4.170 1.00 90.88 195 PRO A C 1
ATOM 1452 O O . PRO A 1 195 ? 0.555 0.999 4.970 1.00 90.88 195 PRO A O 1
ATOM 1455 N N . THR A 1 196 ? 2.403 1.277 3.715 1.00 93.06 196 THR A N 1
ATOM 1456 C CA . THR A 1 196 ? 2.716 2.640 4.112 1.00 93.06 196 THR A CA 1
ATOM 1457 C C . THR A 1 196 ? 2.941 3.520 2.901 1.00 93.06 196 THR A C 1
ATOM 1459 O O . THR A 1 196 ? 3.436 3.070 1.870 1.00 93.06 196 THR A O 1
ATOM 1462 N N . ILE A 1 197 ? 2.577 4.787 3.033 1.00 94.12 197 ILE A N 1
ATOM 1463 C CA . ILE A 1 197 ? 2.905 5.817 2.055 1.00 94.12 197 ILE A CA 1
ATOM 1464 C C . ILE A 1 197 ? 4.166 6.548 2.517 1.00 94.12 197 ILE A C 1
ATOM 1466 O O . ILE A 1 197 ? 4.283 6.903 3.691 1.00 94.12 197 ILE A O 1
ATOM 1470 N N . CYS A 1 198 ? 5.124 6.742 1.613 1.00 92.31 198 CYS A N 1
ATOM 1471 C CA . CYS A 1 198 ? 6.381 7.419 1.924 1.00 92.31 198 CYS A CA 1
ATOM 1472 C C . CYS A 1 198 ? 6.180 8.931 1.870 1.00 92.31 198 CYS A C 1
ATOM 1474 O O . CYS A 1 198 ? 5.928 9.489 0.802 1.00 92.31 198 CYS A O 1
ATOM 1476 N N . VAL A 1 199 ? 6.258 9.586 3.025 1.00 94.31 199 VAL A N 1
ATOM 1477 C CA . VAL A 1 199 ? 5.863 10.989 3.190 1.00 94.31 199 VAL A CA 1
ATOM 1478 C C . VAL A 1 199 ? 6.888 11.783 3.981 1.00 94.31 199 VAL A C 1
ATOM 1480 O O . VAL A 1 199 ? 7.637 11.240 4.792 1.00 94.31 199 VAL A O 1
ATOM 1483 N N . GLU A 1 200 ? 6.924 13.088 3.748 1.00 93.19 200 GLU A N 1
ATOM 1484 C CA . GLU A 1 200 ? 7.796 13.997 4.481 1.00 93.19 200 GLU A CA 1
ATOM 1485 C C . GLU A 1 200 ? 7.347 14.184 5.941 1.00 93.19 200 GLU A C 1
ATOM 1487 O O . GLU A 1 200 ? 6.162 14.347 6.257 1.00 93.19 200 GLU A O 1
ATOM 1492 N N . GLY A 1 201 ? 8.333 14.242 6.841 1.00 90.94 201 GLY A N 1
ATOM 1493 C CA . GLY A 1 201 ? 8.116 14.389 8.280 1.00 90.94 201 GLY A CA 1
ATOM 1494 C C . GLY A 1 201 ? 7.811 13.074 8.999 1.00 90.94 201 GLY A C 1
ATOM 1495 O O . GLY A 1 201 ? 7.536 12.058 8.379 1.00 90.94 201 GLY A O 1
ATOM 1496 N N . SER A 1 202 ? 7.880 13.105 10.331 1.00 89.00 202 SER A N 1
ATOM 1497 C CA . SER A 1 202 ? 7.757 11.915 11.189 1.00 89.00 202 SER A CA 1
ATOM 1498 C C . SER A 1 202 ? 6.746 12.067 12.329 1.00 89.00 202 SER A C 1
ATOM 1500 O O . SER A 1 202 ? 6.460 11.104 13.039 1.00 89.00 202 SER A O 1
ATOM 1502 N N . ASP A 1 203 ? 6.194 13.267 12.518 1.00 87.19 203 ASP A N 1
ATOM 1503 C CA . ASP A 1 203 ? 5.223 13.561 13.572 1.00 87.19 203 ASP A CA 1
ATOM 1504 C C . ASP A 1 203 ? 3.827 13.790 12.969 1.00 87.19 203 ASP A C 1
ATOM 1506 O O . ASP A 1 203 ? 3.673 14.067 11.778 1.00 87.19 203 ASP A O 1
ATOM 1510 N N . HIS A 1 204 ? 2.795 13.639 13.795 1.00 86.56 204 HIS A N 1
ATOM 1511 C CA . HIS A 1 204 ? 1.423 14.016 13.455 1.00 86.56 204 HIS A CA 1
ATOM 1512 C C . HIS A 1 204 ? 1.068 15.433 13.911 1.00 86.56 204 HIS A C 1
ATOM 1514 O O . HIS A 1 204 ? -0.034 15.897 13.643 1.00 86.56 204 HIS A O 1
ATOM 1520 N N . LYS A 1 205 ? 1.963 16.107 14.630 1.00 88.25 205 LYS A N 1
ATOM 1521 C CA . LYS A 1 205 ? 1.766 17.442 15.183 1.00 88.25 205 LYS A CA 1
ATOM 1522 C C . LYS A 1 205 ? 2.365 18.512 14.276 1.00 88.25 205 LYS A C 1
ATOM 1524 O O . LYS A 1 205 ? 3.308 18.228 13.531 1.00 88.25 205 LYS A O 1
ATOM 1529 N N . PRO A 1 206 ? 1.851 19.749 14.364 1.00 87.12 206 PRO A N 1
ATOM 1530 C CA . PRO A 1 206 ? 2.433 20.865 13.644 1.00 87.12 206 PRO A CA 1
ATOM 1531 C C . PRO A 1 206 ? 3.869 21.135 14.089 1.00 87.12 206 PRO A C 1
ATOM 1533 O O . PRO A 1 206 ? 4.214 20.949 15.260 1.00 87.12 206 PRO A O 1
ATOM 1536 N N . GLY A 1 207 ? 4.691 21.587 13.146 1.00 85.88 207 GLY A N 1
ATOM 1537 C CA . GLY A 1 207 ? 6.021 22.098 13.430 1.00 85.88 207 GLY A CA 1
ATOM 1538 C C . GLY A 1 207 ? 5.984 23.450 14.156 1.00 85.88 207 GLY A C 1
ATOM 1539 O O . GLY A 1 207 ? 4.913 23.985 14.453 1.00 85.88 207 GLY A O 1
ATOM 1540 N N . PRO A 1 208 ? 7.160 24.039 14.433 1.00 86.81 208 PRO A N 1
ATOM 1541 C CA . PRO A 1 208 ? 7.264 25.371 15.037 1.00 86.81 208 PRO A CA 1
ATOM 1542 C C . PRO A 1 208 ? 6.576 26.483 14.227 1.00 86.81 208 PRO A C 1
ATOM 1544 O O . PRO A 1 208 ? 6.160 27.487 14.794 1.00 86.81 208 PRO A O 1
ATOM 1547 N N . ASP A 1 209 ? 6.444 26.293 12.914 1.00 86.75 209 ASP A N 1
ATOM 1548 C CA . ASP A 1 209 ? 5.733 27.165 11.972 1.00 86.75 209 ASP A CA 1
ATOM 1549 C C . ASP A 1 209 ? 4.202 26.996 12.009 1.00 86.75 209 ASP A C 1
ATOM 1551 O O . ASP A 1 209 ? 3.479 27.663 11.268 1.00 86.75 209 ASP A O 1
ATOM 1555 N N . GLY A 1 210 ? 3.695 26.100 12.860 1.00 85.88 210 GLY A N 1
ATOM 1556 C CA . GLY A 1 210 ? 2.275 25.790 12.977 1.00 85.88 210 GLY A CA 1
ATOM 1557 C C . GLY A 1 210 ? 1.721 24.961 11.817 1.00 85.88 210 GLY A C 1
ATOM 1558 O O . GLY A 1 210 ? 0.511 24.730 11.781 1.00 85.88 210 GLY A O 1
ATOM 1559 N N . GLN A 1 211 ? 2.564 24.480 10.896 1.00 87.56 211 GLN A N 1
ATOM 1560 C CA . GLN A 1 211 ? 2.131 23.687 9.747 1.00 87.56 211 GLN A CA 1
ATOM 1561 C C . GLN A 1 211 ? 2.370 22.193 9.967 1.00 87.56 211 GLN A C 1
ATOM 1563 O O . GLN A 1 211 ? 3.340 21.771 10.600 1.00 87.56 211 GLN A O 1
ATOM 1568 N N . LEU A 1 212 ? 1.463 21.368 9.441 1.00 90.19 212 LEU A N 1
ATOM 1569 C CA . LEU A 1 212 ? 1.671 19.926 9.374 1.00 90.19 212 LEU A CA 1
ATOM 1570 C C . LEU A 1 212 ? 2.534 19.578 8.167 1.00 90.19 212 LEU A C 1
ATOM 1572 O O . LEU A 1 212 ? 2.281 20.048 7.061 1.00 90.19 212 LEU A O 1
ATOM 1576 N N . LYS A 1 213 ? 3.482 18.665 8.376 1.00 93.88 213 LYS A N 1
ATOM 1577 C CA . LYS A 1 213 ? 4.135 17.950 7.277 1.00 93.88 213 LYS A CA 1
ATOM 1578 C C . LYS A 1 213 ? 3.208 16.874 6.716 1.00 93.88 213 LYS A C 1
ATOM 1580 O O . LYS A 1 213 ? 2.217 16.510 7.352 1.00 93.88 213 LYS A O 1
ATOM 1585 N N . GLU A 1 214 ? 3.556 16.334 5.555 1.00 94.94 214 GLU A N 1
ATOM 1586 C CA . GLU A 1 214 ? 2.781 15.306 4.853 1.00 94.94 214 GLU A CA 1
ATOM 1587 C C . GLU A 1 214 ? 2.356 14.136 5.754 1.00 94.94 214 GLU A C 1
ATOM 1589 O O . GLU A 1 214 ? 1.189 13.747 5.739 1.00 94.94 214 GLU A O 1
ATOM 1594 N N . HIS A 1 215 ? 3.259 13.635 6.604 1.00 94.19 215 HIS A N 1
ATOM 1595 C CA . HIS A 1 215 ? 2.958 12.577 7.572 1.00 94.19 215 HIS A CA 1
ATOM 1596 C C . HIS A 1 215 ? 1.780 12.925 8.500 1.00 94.19 215 HIS A C 1
ATOM 1598 O O . HIS A 1 215 ? 0.877 12.115 8.716 1.00 94.19 215 HIS A O 1
ATOM 1604 N N . GLY A 1 216 ? 1.745 14.154 9.019 1.00 94.00 216 GLY A N 1
ATOM 1605 C CA . GLY A 1 216 ? 0.629 14.644 9.822 1.00 94.00 216 GLY A CA 1
ATOM 1606 C C . GLY A 1 216 ? -0.621 14.930 8.997 1.00 94.00 216 GLY A C 1
ATOM 1607 O O . GLY A 1 216 ? -1.722 14.642 9.458 1.00 94.00 216 GLY A O 1
ATOM 1608 N N . LEU A 1 217 ? -0.470 15.450 7.775 1.00 95.00 217 LEU A N 1
ATOM 1609 C CA . LEU A 1 217 ? -1.591 15.755 6.882 1.00 95.00 217 LEU A CA 1
ATOM 1610 C C . LEU A 1 217 ? -2.387 14.500 6.510 1.00 95.00 217 LEU A C 1
ATOM 1612 O O . LEU A 1 217 ? -3.614 14.512 6.626 1.00 95.00 217 LEU A O 1
ATOM 1616 N N . VAL A 1 218 ? -1.709 13.416 6.120 1.00 95.19 218 VAL A N 1
ATOM 1617 C CA . VAL A 1 218 ? -2.358 12.140 5.772 1.00 95.19 218 VAL A CA 1
ATOM 1618 C C . VAL A 1 218 ? -3.052 11.536 6.991 1.00 95.19 218 VAL A C 1
ATOM 1620 O O . VAL A 1 218 ? -4.226 11.167 6.905 1.00 95.19 218 VAL A O 1
ATOM 1623 N N . GLY A 1 219 ? -2.378 11.515 8.147 1.00 94.69 219 GLY A N 1
ATOM 1624 C CA . GLY A 1 219 ? -2.959 11.013 9.395 1.00 94.69 219 GLY A CA 1
ATOM 1625 C C . GLY A 1 219 ? -4.205 11.798 9.817 1.00 94.69 219 GLY A C 1
ATOM 1626 O O . GLY A 1 219 ? -5.243 11.217 10.133 1.00 94.69 219 GLY A O 1
ATOM 1627 N N . SER A 1 220 ? -4.154 13.128 9.750 1.00 94.19 220 SER A N 1
ATOM 1628 C CA . SER A 1 220 ? -5.308 13.985 10.034 1.00 94.19 220 SER A CA 1
ATOM 1629 C C . SER A 1 220 ? -6.449 13.801 9.040 1.00 94.19 220 SER A C 1
ATOM 1631 O O . SER A 1 220 ? -7.613 13.745 9.443 1.00 94.19 220 SER A O 1
ATOM 1633 N N . ALA A 1 221 ? -6.141 13.679 7.748 1.00 95.62 221 ALA A N 1
ATOM 1634 C CA . ALA A 1 221 ? -7.144 13.412 6.727 1.00 95.62 221 ALA A CA 1
ATOM 1635 C C . ALA A 1 221 ? -7.860 12.077 6.992 1.00 95.62 221 ALA A C 1
ATOM 1637 O O . ALA A 1 221 ? -9.088 12.051 6.979 1.00 95.62 221 ALA A O 1
ATOM 1638 N N . TYR A 1 222 ? -7.127 11.016 7.349 1.00 96.88 222 TYR A N 1
ATOM 1639 C CA . TYR A 1 222 ? -7.700 9.713 7.708 1.00 96.88 222 TYR A CA 1
ATOM 1640 C C . TYR A 1 222 ? -8.712 9.813 8.858 1.00 96.88 222 TYR A C 1
ATOM 1642 O O . TYR A 1 222 ? -9.821 9.279 8.771 1.00 96.88 222 TYR A O 1
ATOM 1650 N N . ILE A 1 223 ? -8.374 10.552 9.920 1.00 94.94 223 ILE A N 1
ATOM 1651 C CA . ILE A 1 223 ? -9.281 10.748 11.060 1.00 94.94 223 ILE A CA 1
ATOM 1652 C C . ILE A 1 223 ? -10.548 11.495 10.657 1.00 94.94 223 ILE A C 1
ATOM 1654 O O . ILE A 1 223 ? -11.638 11.128 11.098 1.00 94.94 223 ILE A O 1
ATOM 1658 N N . ARG A 1 224 ? -10.450 12.494 9.780 1.00 94.25 224 ARG A N 1
ATOM 1659 C CA . ARG A 1 224 ? -11.639 13.198 9.281 1.00 94.25 224 ARG A CA 1
ATOM 1660 C C . ARG A 1 224 ? -12.532 12.300 8.445 1.00 94.25 224 ARG A C 1
ATOM 1662 O O . ARG A 1 224 ? -13.746 12.372 8.608 1.00 94.25 224 ARG A O 1
ATOM 1669 N N . GLU A 1 225 ? -11.963 11.460 7.585 1.00 96.31 225 GLU A N 1
ATOM 1670 C CA . GLU A 1 225 ? -12.754 10.520 6.783 1.00 96.31 225 GLU A CA 1
ATOM 1671 C C . GLU A 1 225 ? -13.448 9.471 7.668 1.00 96.31 225 GLU A C 1
ATOM 1673 O O . GLU A 1 225 ? -14.643 9.222 7.492 1.00 96.31 225 GLU A O 1
ATOM 1678 N N . ARG A 1 226 ? -12.780 8.972 8.721 1.00 95.38 226 ARG A N 1
ATOM 1679 C CA . ARG A 1 226 ? -13.425 8.129 9.746 1.00 95.38 226 ARG A CA 1
ATOM 1680 C C . ARG A 1 226 ? -14.611 8.827 10.406 1.00 95.38 226 ARG A C 1
ATOM 1682 O O . ARG A 1 226 ? -15.695 8.252 10.496 1.00 95.38 226 ARG A O 1
ATOM 1689 N N . LEU A 1 227 ? -14.420 10.070 10.854 1.00 93.94 227 LEU A N 1
ATOM 1690 C CA . LEU A 1 227 ? -15.472 10.837 11.525 1.00 93.94 227 LEU A CA 1
ATOM 1691 C C . LEU A 1 227 ? -16.655 11.135 10.594 1.00 93.94 227 LEU A C 1
ATOM 1693 O O . LEU A 1 227 ? -17.799 11.020 11.030 1.00 93.94 227 LEU A O 1
ATOM 1697 N N . LYS A 1 228 ? -16.408 11.445 9.315 1.00 95.12 228 LYS A N 1
ATOM 1698 C CA . LYS A 1 228 ? -17.463 11.621 8.301 1.00 95.12 228 LYS A CA 1
ATOM 1699 C C . LYS A 1 228 ? -18.280 10.350 8.075 1.00 95.12 228 LYS A C 1
ATOM 1701 O O . LYS A 1 228 ? -19.487 10.441 7.882 1.00 95.12 228 LYS A O 1
ATOM 1706 N N . LYS A 1 229 ? -17.646 9.174 8.145 1.00 95.56 229 LYS A N 1
ATOM 1707 C CA . LYS A 1 229 ? -18.330 7.870 8.104 1.00 95.56 229 LYS A CA 1
ATOM 1708 C C . LYS A 1 229 ? -19.020 7.495 9.427 1.00 95.56 229 LYS A C 1
ATOM 1710 O O . LYS A 1 229 ? -19.612 6.427 9.525 1.00 95.56 229 LYS A O 1
ATOM 1715 N N . GLY A 1 230 ? -18.952 8.344 10.456 1.00 95.81 230 GLY A N 1
ATOM 1716 C CA . GLY A 1 230 ? -19.545 8.079 11.769 1.00 95.81 230 GLY A CA 1
ATOM 1717 C C . GLY A 1 230 ? -18.740 7.116 12.650 1.00 95.81 230 GLY A C 1
ATOM 1718 O O . GLY A 1 230 ? -19.238 6.702 13.696 1.00 95.81 230 GLY A O 1
ATOM 1719 N N . ILE A 1 231 ? -17.501 6.784 12.270 1.00 96.25 231 ILE A N 1
ATOM 1720 C CA . ILE A 1 231 ? -16.619 5.883 13.021 1.00 96.25 231 ILE A CA 1
ATOM 1721 C C . ILE A 1 231 ? -15.918 6.673 14.126 1.00 96.25 231 ILE A C 1
ATOM 1723 O O . ILE A 1 231 ? -15.006 7.469 13.884 1.00 96.25 231 ILE A O 1
ATOM 1727 N N . LYS A 1 232 ? -16.336 6.442 15.370 1.00 93.69 232 LYS A N 1
ATOM 1728 C CA . LYS A 1 232 ? -15.859 7.185 16.542 1.00 93.69 232 LYS A CA 1
ATOM 1729 C C . LYS A 1 232 ? -14.535 6.631 17.059 1.00 93.69 232 LYS A C 1
ATOM 1731 O O . LYS A 1 232 ? -14.209 5.463 16.882 1.00 93.69 232 LYS A O 1
ATOM 1736 N N . ASN A 1 233 ? -13.766 7.464 17.754 1.00 90.88 233 ASN A N 1
ATOM 1737 C CA . ASN A 1 233 ? -12.595 6.996 18.497 1.00 90.88 233 ASN A CA 1
ATOM 1738 C C . ASN A 1 233 ? -12.991 5.937 19.538 1.00 90.88 233 ASN A C 1
ATOM 1740 O O . ASN A 1 233 ? -13.980 6.107 20.247 1.00 90.88 233 ASN A O 1
ATOM 1744 N N . LYS A 1 234 ? -12.166 4.894 19.663 1.00 89.75 234 LYS A N 1
ATOM 1745 C CA . LYS A 1 234 ? -12.363 3.709 20.520 1.00 89.75 234 LYS A CA 1
ATOM 1746 C C . LYS A 1 234 ? -13.574 2.842 20.153 1.00 89.75 234 LYS A C 1
ATOM 1748 O O . LYS A 1 234 ? -13.993 2.027 20.969 1.00 89.75 234 LYS A O 1
ATOM 1753 N N . GLN A 1 235 ? -14.142 3.005 18.960 1.00 93.75 235 GLN A N 1
ATOM 1754 C CA . GLN A 1 235 ? -15.237 2.155 18.502 1.00 93.75 235 GLN A CA 1
ATOM 1755 C C . GLN A 1 235 ? -14.715 0.751 18.175 1.00 93.75 235 GLN A C 1
ATOM 1757 O O . GLN A 1 235 ? -13.724 0.602 17.468 1.00 93.75 235 GLN A O 1
ATOM 1762 N N . THR A 1 236 ? -15.377 -0.279 18.690 1.00 93.25 236 THR A N 1
ATOM 1763 C CA . THR A 1 236 ? -15.140 -1.676 18.310 1.00 93.25 236 THR A CA 1
ATOM 1764 C C . THR A 1 236 ? -16.110 -2.082 17.202 1.00 93.25 236 THR A C 1
ATOM 1766 O O . THR A 1 236 ? -17.083 -1.373 16.931 1.00 93.25 236 THR A O 1
ATOM 1769 N N . GLY A 1 237 ? -15.861 -3.218 16.551 1.00 94.81 237 GLY A N 1
ATOM 1770 C CA . GLY A 1 237 ? -16.782 -3.732 15.540 1.00 94.81 237 GLY A CA 1
ATOM 1771 C C . GLY A 1 237 ? -16.770 -2.923 14.243 1.00 94.81 237 GLY A C 1
ATOM 1772 O O . GLY A 1 237 ? -17.823 -2.671 13.660 1.00 94.81 237 GLY A O 1
ATOM 1773 N N . VAL A 1 238 ? -15.597 -2.452 13.817 1.00 96.81 238 VAL A N 1
ATOM 1774 C CA . VAL A 1 238 ? -15.432 -1.684 12.579 1.00 96.81 238 VAL A CA 1
ATOM 1775 C C . VAL A 1 238 ? -14.991 -2.618 11.460 1.00 96.81 238 VAL A C 1
ATOM 1777 O O . VAL A 1 238 ? -14.171 -3.509 11.678 1.00 96.81 238 VAL A O 1
ATOM 1780 N N . LYS A 1 239 ? -15.536 -2.423 10.259 1.00 97.94 239 LYS A N 1
ATOM 1781 C CA . LYS A 1 239 ? -15.164 -3.217 9.087 1.00 97.94 239 LYS A CA 1
ATOM 1782 C C . LYS A 1 239 ? -13.845 -2.732 8.517 1.00 97.94 239 LYS A C 1
ATOM 1784 O O . LYS A 1 239 ? -13.627 -1.524 8.397 1.00 97.94 239 LYS A O 1
ATOM 1789 N N . TYR A 1 240 ? -13.014 -3.666 8.068 1.00 97.69 240 TYR A N 1
ATOM 1790 C CA . TYR A 1 240 ? -11.814 -3.326 7.313 1.00 97.69 240 TYR A CA 1
ATOM 1791 C C . TYR A 1 240 ? -12.145 -2.466 6.084 1.00 97.69 240 TYR A C 1
ATOM 1793 O O . TYR A 1 240 ? -11.462 -1.473 5.841 1.00 97.69 240 TYR A O 1
ATOM 1801 N N . SER A 1 241 ? -13.222 -2.788 5.357 1.00 98.12 241 SER A N 1
ATOM 1802 C CA . SER A 1 241 ? -13.650 -2.027 4.179 1.00 98.12 241 SER A CA 1
ATOM 1803 C C . SER A 1 241 ? -13.832 -0.535 4.463 1.00 98.12 241 SER A C 1
ATOM 1805 O O . SER A 1 241 ? -13.432 0.294 3.650 1.00 98.12 241 SER A O 1
ATOM 1807 N N . ASP A 1 242 ? -14.385 -0.179 5.625 1.00 98.25 242 ASP A N 1
ATOM 1808 C CA . ASP A 1 242 ? -14.615 1.221 5.980 1.00 98.25 242 ASP A CA 1
ATOM 1809 C C . ASP A 1 242 ? -13.308 1.943 6.321 1.00 98.25 242 ASP A C 1
ATOM 1811 O O . ASP A 1 242 ? -13.117 3.097 5.930 1.00 98.25 242 ASP A O 1
ATOM 1815 N N . LEU A 1 243 ? -12.394 1.263 7.022 1.00 97.94 243 LEU A N 1
ATOM 1816 C CA . LEU A 1 243 ? -11.067 1.790 7.350 1.00 97.94 243 LEU A CA 1
ATOM 1817 C C . LEU A 1 243 ? -10.209 1.964 6.093 1.00 97.94 243 LEU A C 1
ATOM 1819 O O . LEU A 1 243 ? -9.546 2.988 5.932 1.00 97.94 243 LEU A O 1
ATOM 1823 N N . ARG A 1 244 ? -10.268 0.997 5.174 1.00 98.12 244 ARG A N 1
ATOM 1824 C CA . ARG A 1 244 ? -9.627 1.065 3.860 1.00 98.12 244 ARG A CA 1
ATOM 1825 C C . ARG A 1 244 ? -10.106 2.276 3.084 1.00 98.12 244 ARG A C 1
ATOM 1827 O O . ARG A 1 244 ? -9.272 3.057 2.651 1.00 98.12 244 ARG A O 1
ATOM 1834 N N . ASP A 1 245 ? -11.417 2.472 2.969 1.00 98.31 245 ASP A N 1
ATOM 1835 C CA . ASP A 1 245 ? -11.968 3.630 2.265 1.00 98.31 245 ASP A CA 1
ATOM 1836 C C . ASP A 1 245 ? -11.493 4.956 2.892 1.00 98.31 245 ASP A C 1
ATOM 1838 O O . ASP A 1 245 ? -11.198 5.904 2.169 1.00 98.31 245 ASP A O 1
ATOM 1842 N N . CYS A 1 246 ? -11.362 5.027 4.226 1.00 98.06 246 CYS A N 1
ATOM 1843 C CA . CYS A 1 246 ? -10.797 6.204 4.899 1.00 98.06 246 CYS A CA 1
ATOM 1844 C C . CYS A 1 246 ? -9.323 6.437 4.535 1.00 98.06 246 CYS A C 1
ATOM 1846 O O . CYS A 1 246 ? -8.928 7.579 4.310 1.00 98.06 246 CYS A O 1
ATOM 1848 N N . GLY A 1 247 ? -8.511 5.375 4.493 1.00 97.75 247 GLY A N 1
ATOM 1849 C CA . GLY A 1 247 ? -7.095 5.442 4.109 1.00 97.75 247 GLY A CA 1
ATOM 1850 C C . GLY A 1 247 ? -6.901 5.801 2.639 1.00 97.75 247 GLY A C 1
ATOM 1851 O O . GLY A 1 247 ? -6.052 6.613 2.286 1.00 97.75 247 GLY A O 1
ATOM 1852 N N . THR A 1 248 ? -7.737 5.245 1.772 1.00 97.88 248 THR A N 1
ATOM 1853 C CA . THR A 1 248 ? -7.752 5.544 0.345 1.00 97.88 248 THR A CA 1
ATOM 1854 C C . THR A 1 248 ? -8.107 7.012 0.082 1.00 97.88 248 THR A C 1
ATOM 1856 O O . THR A 1 248 ? -7.370 7.705 -0.623 1.00 97.88 248 THR A O 1
ATOM 1859 N N . ALA A 1 249 ? -9.178 7.511 0.704 1.00 98.00 249 ALA A N 1
ATOM 1860 C CA . ALA A 1 249 ? -9.602 8.901 0.565 1.00 98.00 249 ALA A CA 1
ATOM 1861 C C . ALA A 1 249 ? -8.598 9.889 1.186 1.00 98.00 249 ALA A C 1
ATOM 1863 O O . ALA A 1 249 ? -8.383 10.975 0.646 1.00 98.00 249 ALA A O 1
ATOM 1864 N N . SER A 1 250 ? -7.948 9.536 2.303 1.00 97.19 250 SER A N 1
ATOM 1865 C CA . SER A 1 250 ? -6.935 10.401 2.921 1.00 97.19 250 SER A CA 1
ATOM 1866 C C . SER A 1 250 ? -5.702 10.565 2.034 1.00 97.19 250 SER A C 1
ATOM 1868 O O . SER A 1 250 ? -5.229 11.688 1.860 1.00 97.19 250 SER A O 1
ATOM 1870 N N . VAL A 1 251 ? -5.222 9.472 1.434 1.00 97.31 251 VAL A N 1
ATOM 1871 C CA . VAL A 1 251 ? -4.101 9.491 0.489 1.00 97.31 251 VAL A CA 1
ATOM 1872 C C . VAL A 1 251 ? -4.449 10.330 -0.734 1.00 97.31 251 VAL A C 1
ATOM 1874 O O . VAL A 1 251 ? -3.717 11.271 -1.022 1.00 97.31 251 VAL A O 1
ATOM 1877 N N . SER A 1 252 ? -5.576 10.062 -1.402 1.00 96.69 252 SER A N 1
ATOM 1878 C CA . SER A 1 252 ? -5.967 10.803 -2.612 1.00 96.69 252 SER A CA 1
ATOM 1879 C C . SER A 1 252 ? -6.174 12.298 -2.336 1.00 96.69 252 SER A C 1
ATOM 1881 O O . SER A 1 252 ? -5.789 13.148 -3.135 1.00 96.69 252 SER A O 1
ATOM 1883 N N . LYS A 1 253 ? -6.702 12.650 -1.159 1.00 96.19 253 LYS A N 1
ATOM 1884 C CA . LYS A 1 253 ? -6.898 14.047 -0.761 1.00 96.19 253 LYS A CA 1
ATOM 1885 C C . LYS A 1 253 ? -5.596 14.831 -0.592 1.00 96.19 253 LYS A C 1
ATOM 1887 O O . LYS A 1 253 ? -5.576 16.023 -0.889 1.00 96.19 253 LYS A O 1
ATOM 1892 N N . ILE A 1 254 ? -4.551 14.205 -0.053 1.00 95.75 254 ILE A N 1
ATOM 1893 C CA . ILE A 1 254 ? -3.250 14.862 0.151 1.00 95.75 254 ILE A CA 1
ATOM 1894 C C . ILE A 1 254 ? -2.381 14.758 -1.107 1.00 95.75 254 ILE A C 1
ATOM 1896 O O . ILE A 1 254 ? -1.656 15.693 -1.436 1.00 95.75 254 ILE A O 1
ATOM 1900 N N . PHE A 1 255 ? -2.498 13.651 -1.836 1.00 95.50 255 PHE A N 1
ATOM 1901 C CA . PHE A 1 255 ? -1.741 13.345 -3.040 1.00 95.50 255 PHE A CA 1
ATOM 1902 C C . PHE A 1 255 ? -2.707 13.053 -4.182 1.00 95.50 255 PHE A C 1
ATOM 1904 O O . PHE A 1 255 ? -3.001 11.897 -4.485 1.00 95.50 255 PHE A O 1
ATOM 1911 N N . GLY A 1 256 ? -3.192 14.115 -4.830 1.00 94.44 256 GLY A N 1
ATOM 1912 C CA . GLY A 1 256 ? -4.170 14.016 -5.920 1.00 94.44 256 GLY A CA 1
ATOM 1913 C C . GLY A 1 256 ? -3.705 13.173 -7.112 1.00 94.44 256 GLY A C 1
ATOM 1914 O O . GLY A 1 256 ? -4.531 12.729 -7.902 1.00 94.44 256 GLY A O 1
ATOM 1915 N N . GLN A 1 257 ? -2.398 12.924 -7.232 1.00 93.00 257 GLN A N 1
ATOM 1916 C CA . GLN A 1 257 ? -1.821 12.033 -8.237 1.00 93.00 257 GLN A CA 1
ATOM 1917 C C . GLN A 1 257 ? -1.969 10.537 -7.914 1.00 93.00 257 GLN A C 1
ATOM 1919 O O . GLN A 1 257 ? -1.760 9.714 -8.798 1.00 93.00 257 GLN A O 1
ATOM 1924 N N . CYS A 1 258 ? -2.295 10.171 -6.671 1.00 93.50 258 CYS A N 1
ATOM 1925 C CA . CYS A 1 258 ? -2.485 8.782 -6.268 1.00 93.50 258 CYS A CA 1
ATOM 1926 C C . CYS A 1 258 ? -3.970 8.432 -6.320 1.00 93.50 258 CYS A C 1
ATOM 1928 O O . CYS A 1 258 ? -4.766 8.943 -5.526 1.00 93.50 258 CYS A O 1
ATOM 1930 N N . SER A 1 259 ? -4.358 7.550 -7.243 1.00 94.38 259 SER A N 1
ATOM 1931 C CA . SER A 1 259 ? -5.758 7.172 -7.383 1.00 94.38 259 SER A CA 1
ATOM 1932 C C . SER A 1 259 ? -6.256 6.379 -6.181 1.00 94.38 259 SER A C 1
ATOM 1934 O O . SER A 1 259 ? -5.551 5.573 -5.553 1.00 94.38 259 SER A O 1
ATOM 1936 N N . GLU A 1 260 ? -7.540 6.571 -5.892 1.00 95.81 260 GLU A N 1
ATOM 1937 C CA . GLU A 1 260 ? -8.222 5.785 -4.878 1.00 95.81 260 GLU A CA 1
ATOM 1938 C C . GLU A 1 260 ? -8.242 4.295 -5.250 1.00 95.81 260 GLU A C 1
ATOM 1940 O O . GLU A 1 260 ? -7.981 3.431 -4.412 1.00 95.81 260 GLU A O 1
ATOM 1945 N N . GLY A 1 261 ? -8.485 3.991 -6.529 1.00 93.00 261 GLY A N 1
ATOM 1946 C CA . GLY A 1 261 ? -8.525 2.625 -7.048 1.00 93.00 261 GLY A CA 1
ATOM 1947 C C . GLY A 1 261 ? -7.210 1.874 -6.838 1.00 93.00 261 GLY A C 1
ATOM 1948 O O . GLY A 1 261 ? -7.225 0.751 -6.327 1.00 93.00 261 GLY A O 1
ATOM 1949 N N . CYS A 1 262 ? -6.075 2.497 -7.165 1.00 89.12 262 CYS A N 1
ATOM 1950 C CA . CYS A 1 262 ? -4.772 1.883 -6.952 1.00 89.12 262 CYS A CA 1
ATOM 1951 C C . CYS A 1 262 ? -4.449 1.714 -5.465 1.00 89.12 262 CYS A C 1
ATOM 1953 O O . CYS A 1 262 ? -4.027 0.639 -5.032 1.00 89.12 262 CYS A O 1
ATOM 1955 N N . THR A 1 263 ? -4.681 2.756 -4.661 1.00 91.88 263 THR A N 1
ATOM 1956 C CA . THR A 1 263 ? -4.434 2.710 -3.212 1.00 91.88 263 THR A CA 1
ATOM 1957 C C . THR A 1 263 ? -5.251 1.596 -2.556 1.00 91.88 263 THR A C 1
ATOM 1959 O O . THR A 1 263 ? -4.716 0.792 -1.793 1.00 91.88 263 THR A O 1
ATOM 1962 N N . LYS A 1 264 ? -6.538 1.490 -2.907 1.00 94.38 264 LYS A N 1
ATOM 1963 C CA . LYS A 1 264 ? -7.435 0.422 -2.457 1.00 94.38 264 LYS A CA 1
ATOM 1964 C C . LYS A 1 264 ? -6.893 -0.965 -2.811 1.00 94.38 264 LYS A C 1
ATOM 1966 O O . LYS A 1 264 ? -6.775 -1.808 -1.926 1.00 94.38 264 LYS A O 1
ATOM 1971 N N . ALA A 1 265 ? -6.508 -1.184 -4.069 1.00 86.75 265 ALA A N 1
ATOM 1972 C CA . ALA A 1 265 ? -5.990 -2.475 -4.525 1.00 86.75 265 ALA A CA 1
ATOM 1973 C C . ALA A 1 265 ? -4.721 -2.904 -3.767 1.00 86.75 265 ALA A C 1
ATOM 1975 O O . ALA A 1 265 ? -4.570 -4.073 -3.411 1.00 86.75 265 ALA A O 1
ATOM 1976 N N . GLN A 1 266 ? -3.824 -1.959 -3.471 1.00 89.38 266 GLN A N 1
ATOM 1977 C CA . GLN A 1 266 ? -2.615 -2.222 -2.685 1.00 89.38 266 GLN A CA 1
ATOM 1978 C C . GLN A 1 266 ? -2.929 -2.554 -1.222 1.00 89.38 266 GLN A C 1
ATOM 1980 O O . GLN A 1 266 ? -2.337 -3.475 -0.655 1.00 89.38 266 GLN A O 1
ATOM 1985 N N . LEU A 1 267 ? -3.886 -1.843 -0.617 1.00 89.75 267 LEU A N 1
ATOM 1986 C CA . LEU A 1 267 ? -4.353 -2.139 0.735 1.00 89.75 267 LEU A CA 1
ATOM 1987 C C . LEU A 1 267 ? -4.993 -3.529 0.817 1.00 89.75 267 LEU A C 1
ATOM 1989 O O . LEU A 1 267 ? -4.657 -4.269 1.743 1.00 89.75 267 LEU A O 1
ATOM 1993 N N . ASP A 1 268 ? -5.842 -3.894 -0.146 1.00 88.00 268 ASP A N 1
ATOM 1994 C CA . ASP A 1 268 ? -6.523 -5.194 -0.208 1.00 88.00 268 ASP A CA 1
ATOM 1995 C C . ASP A 1 268 ? -5.535 -6.348 -0.441 1.00 88.00 268 ASP A C 1
ATOM 1997 O O . ASP A 1 268 ? -5.650 -7.418 0.169 1.00 88.00 268 ASP A O 1
ATOM 2001 N N . ASN A 1 269 ? -4.514 -6.129 -1.278 1.00 84.12 269 ASN A N 1
ATOM 2002 C CA . ASN A 1 269 ? -3.454 -7.110 -1.510 1.00 84.12 269 ASN A CA 1
ATOM 2003 C C . ASN A 1 269 ? -2.737 -7.501 -0.210 1.00 84.12 269 ASN A C 1
ATOM 2005 O O . ASN A 1 269 ? -2.373 -8.660 -0.028 1.00 84.12 269 ASN A O 1
ATOM 2009 N N . TYR A 1 270 ? -2.550 -6.564 0.717 1.00 85.94 270 TYR A N 1
ATOM 2010 C CA . TYR A 1 270 ? -2.009 -6.905 2.024 1.00 85.94 270 TYR A CA 1
ATOM 2011 C C . TYR A 1 270 ? -3.095 -7.401 2.986 1.00 85.94 270 TYR A C 1
ATOM 2013 O O . TYR A 1 270 ? -3.058 -8.556 3.401 1.00 85.94 270 TYR A O 1
ATOM 2021 N N . HIS A 1 271 ? -4.069 -6.565 3.345 1.00 90.31 271 HIS A N 1
ATOM 2022 C CA . HIS A 1 271 ? -4.950 -6.841 4.484 1.00 90.31 271 HIS A CA 1
ATOM 2023 C C . HIS A 1 271 ? -5.873 -8.036 4.227 1.00 90.31 271 HIS A C 1
ATOM 2025 O O . HIS A 1 271 ? -6.002 -8.903 5.087 1.00 90.31 271 HIS A O 1
ATOM 2031 N N . VAL A 1 272 ? -6.467 -8.123 3.034 1.00 86.44 272 VAL A N 1
ATOM 2032 C CA . VAL A 1 272 ? -7.389 -9.212 2.681 1.00 86.44 272 VAL A CA 1
ATOM 2033 C C . VAL A 1 272 ? -6.605 -10.439 2.228 1.00 86.44 272 VAL A C 1
ATOM 2035 O O . VAL A 1 272 ? -6.830 -11.552 2.703 1.00 86.44 272 VAL A O 1
ATOM 2038 N N . THR A 1 273 ? -5.651 -10.258 1.313 1.00 80.94 273 THR A N 1
ATOM 2039 C CA . THR A 1 273 ? -5.001 -11.409 0.671 1.00 80.94 273 THR A CA 1
ATOM 2040 C C . THR A 1 273 ? -3.879 -12.006 1.515 1.00 80.94 273 THR A C 1
ATOM 2042 O O . THR A 1 273 ? -3.823 -13.231 1.635 1.00 80.94 273 THR A O 1
ATOM 2045 N N . GLN A 1 274 ? -3.001 -11.192 2.108 1.00 80.38 274 GLN A N 1
ATOM 2046 C CA . GLN A 1 274 ? -1.862 -11.684 2.896 1.00 80.38 274 GLN A CA 1
ATOM 2047 C C . GLN A 1 274 ? -2.228 -11.877 4.369 1.00 80.38 274 GLN A C 1
ATOM 2049 O O . GLN A 1 274 ? -2.067 -12.977 4.889 1.00 80.38 274 GLN A O 1
ATOM 2054 N N . ALA A 1 275 ? -2.781 -10.847 5.013 1.00 84.88 275 ALA A N 1
ATOM 2055 C CA . ALA A 1 275 ? -3.135 -10.863 6.433 1.00 84.88 275 ALA A CA 1
ATOM 2056 C C . ALA A 1 275 ? -4.471 -11.567 6.733 1.00 84.88 275 ALA A C 1
ATOM 2058 O O . ALA A 1 275 ? -4.802 -11.760 7.900 1.00 84.88 275 ALA A O 1
ATOM 2059 N N . LYS A 1 276 ? -5.223 -11.973 5.696 1.00 91.88 276 LYS A N 1
ATOM 2060 C CA . LYS A 1 276 ? -6.489 -12.723 5.800 1.00 91.88 276 LYS A CA 1
ATOM 2061 C C . LYS A 1 276 ? -7.572 -12.032 6.634 1.00 91.88 276 LYS A C 1
ATOM 2063 O O . LYS A 1 276 ? -8.456 -12.706 7.152 1.00 91.88 276 LYS A O 1
ATOM 2068 N N . ILE A 1 277 ? -7.537 -10.704 6.717 1.00 92.44 277 ILE A N 1
ATOM 2069 C CA . ILE A 1 277 ? -8.553 -9.919 7.415 1.00 92.44 277 ILE A CA 1
ATOM 2070 C C . ILE A 1 277 ? -9.837 -9.940 6.572 1.00 92.44 277 ILE A C 1
ATOM 2072 O O . ILE A 1 277 ? -9.798 -9.537 5.403 1.00 92.44 277 ILE A O 1
ATOM 2076 N N . PRO A 1 278 ? -10.977 -10.386 7.127 1.00 93.06 278 PRO A N 1
ATOM 2077 C CA . PRO A 1 278 ? -12.252 -10.352 6.424 1.00 93.06 278 PRO A CA 1
ATOM 2078 C C . PRO A 1 278 ? -12.635 -8.923 6.028 1.00 93.06 278 PRO A C 1
ATOM 2080 O O . PRO A 1 278 ? -12.629 -8.010 6.854 1.00 93.06 278 PRO A O 1
ATOM 2083 N N . GLU A 1 279 ? -13.001 -8.720 4.762 1.00 92.50 279 GLU A N 1
ATOM 2084 C CA . GLU A 1 279 ? -13.243 -7.370 4.245 1.00 92.50 279 GLU A CA 1
ATOM 2085 C C . GLU A 1 279 ? -14.464 -6.697 4.889 1.00 92.50 279 GLU A C 1
ATOM 2087 O O . GLU A 1 279 ? -14.410 -5.527 5.276 1.00 92.50 279 GLU A O 1
ATOM 2092 N N . SER A 1 280 ? -15.567 -7.440 4.989 1.00 94.31 280 SER A N 1
ATOM 2093 C CA . SER A 1 280 ? -16.886 -6.929 5.368 1.00 94.31 280 SER A CA 1
ATOM 2094 C C . SER A 1 280 ? -17.281 -7.205 6.815 1.00 94.31 280 SER A C 1
ATOM 2096 O O . SER A 1 280 ? -18.306 -6.679 7.260 1.00 94.31 280 SER A O 1
ATOM 2098 N N . GLU A 1 281 ? -16.509 -8.017 7.539 1.00 95.50 281 GLU A N 1
ATOM 2099 C CA . GLU A 1 281 ? -16.830 -8.370 8.921 1.00 95.50 281 GLU A CA 1
ATOM 2100 C C . GLU A 1 281 ? -16.343 -7.289 9.895 1.00 95.50 281 GLU A C 1
ATOM 2102 O O . GLU A 1 281 ? -15.264 -6.714 9.709 1.00 95.50 281 GLU A O 1
ATOM 2107 N N . PRO A 1 282 ? -17.118 -6.988 10.949 1.00 96.25 282 PRO A N 1
ATOM 2108 C CA . PRO A 1 282 ? -16.779 -5.973 11.939 1.00 96.25 282 PRO A CA 1
ATOM 2109 C C . PRO A 1 282 ? -15.732 -6.494 12.942 1.00 96.25 282 PRO A C 1
ATOM 2111 O O . PRO A 1 282 ? -16.016 -6.648 14.127 1.00 96.25 282 PRO A O 1
ATOM 2114 N N . VAL A 1 283 ? -14.516 -6.778 12.476 1.00 94.38 283 VAL A N 1
ATOM 2115 C CA . VAL A 1 283 ? -13.449 -7.400 13.287 1.00 94.38 283 VAL A CA 1
ATOM 2116 C C . VAL A 1 283 ? -12.364 -6.419 13.741 1.00 94.38 283 VAL A C 1
ATOM 2118 O O . VAL A 1 283 ? -11.569 -6.739 14.624 1.00 94.38 283 VAL A O 1
ATOM 2121 N N . CYS A 1 284 ? -12.324 -5.207 13.182 1.00 94.81 284 CYS A N 1
ATOM 2122 C CA . CYS A 1 284 ? -11.316 -4.191 13.489 1.00 94.81 284 CYS A CA 1
ATOM 2123 C C . CYS A 1 284 ? -11.802 -3.205 14.557 1.00 94.81 284 CYS A C 1
ATOM 2125 O O . CYS A 1 284 ? -12.995 -3.116 14.875 1.00 94.81 284 CYS A O 1
ATOM 2127 N N . TRP A 1 285 ? -10.870 -2.438 15.125 1.00 92.06 285 TRP A N 1
ATOM 2128 C CA . TRP A 1 285 ? -11.184 -1.352 16.054 1.00 92.06 285 TRP A CA 1
ATOM 2129 C C . TRP A 1 285 ? -10.821 -0.007 15.442 1.00 92.06 285 TRP A C 1
ATOM 2131 O O . TRP A 1 285 ? -9.937 0.108 14.607 1.00 92.06 285 TRP A O 1
ATOM 2141 N N . ALA A 1 286 ? -11.476 1.038 15.917 1.00 91.94 286 ALA A N 1
ATOM 2142 C CA . ALA A 1 286 ? -11.121 2.411 15.643 1.00 91.94 286 ALA A CA 1
ATOM 2143 C C . ALA A 1 286 ? -10.314 2.947 16.827 1.00 91.94 286 ALA A C 1
ATOM 2145 O O . ALA A 1 286 ? -10.872 3.360 17.843 1.00 91.94 286 ALA A O 1
ATOM 2146 N N . SER A 1 287 ? -8.988 2.936 16.734 1.00 86.00 287 SER A N 1
ATOM 2147 C CA . SER A 1 287 ? -8.119 3.389 17.823 1.00 86.00 287 SER A CA 1
ATOM 2148 C C . SER A 1 287 ? -8.304 4.874 18.135 1.00 86.00 287 SER A C 1
ATOM 2150 O O . SER A 1 287 ? -8.796 5.654 17.313 1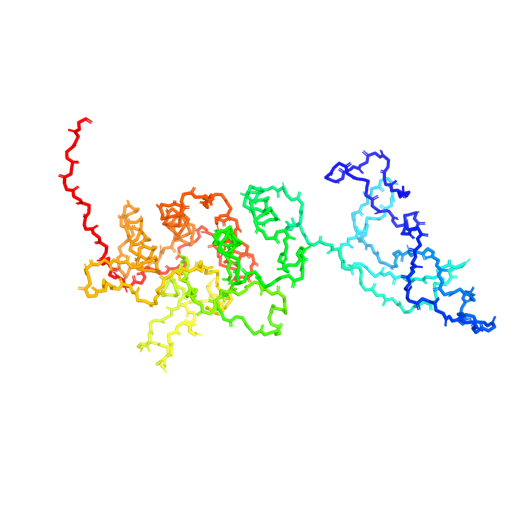.00 86.00 287 SER A O 1
ATOM 2152 N N . GLN A 1 288 ? -7.922 5.269 19.353 1.00 85.00 288 GLN A N 1
ATOM 2153 C CA . GLN A 1 288 ? -7.908 6.674 19.749 1.00 85.00 288 GLN A CA 1
ATOM 2154 C C . GLN A 1 288 ? -6.779 7.407 19.026 1.00 85.00 288 GLN A C 1
ATOM 2156 O O . GLN A 1 288 ? -5.603 7.148 19.280 1.00 85.00 288 GLN A O 1
ATOM 2161 N N . GLN A 1 289 ? -7.153 8.358 18.177 1.00 81.06 289 GLN A N 1
ATOM 2162 C CA . GLN A 1 289 ? -6.224 9.225 17.463 1.00 81.06 289 GLN A CA 1
ATOM 2163 C C . GLN A 1 289 ? -6.739 10.664 17.455 1.00 81.06 289 GLN A C 1
ATOM 2165 O O . GLN A 1 289 ? -7.941 10.915 17.581 1.00 81.06 289 GLN A O 1
ATOM 2170 N N . SER A 1 290 ? -5.809 11.605 17.349 1.00 82.25 290 SER A N 1
ATOM 2171 C CA . SER A 1 290 ? -6.091 13.039 17.355 1.00 82.25 290 SER A CA 1
ATOM 2172 C C . SER A 1 290 ? -6.034 13.582 15.931 1.00 82.25 290 SER A C 1
ATOM 2174 O O . SER A 1 290 ? -5.112 13.247 15.192 1.00 82.25 290 SER A O 1
ATOM 2176 N N . ASP A 1 291 ? -6.980 14.450 15.572 1.00 85.56 291 ASP A N 1
ATOM 2177 C CA . ASP A 1 291 ? -6.859 15.301 14.386 1.00 85.56 291 ASP A CA 1
ATOM 2178 C C . ASP A 1 291 ? -6.098 16.574 14.776 1.00 85.56 291 ASP A C 1
ATOM 2180 O O . ASP A 1 291 ? -6.576 17.364 15.592 1.00 85.56 291 ASP A O 1
ATOM 2184 N N . TYR A 1 292 ? -4.903 16.747 14.214 1.00 81.81 292 TYR A N 1
ATOM 2185 C CA . TYR A 1 292 ? -4.051 17.923 14.413 1.00 81.81 292 TYR A CA 1
ATOM 2186 C C . TYR A 1 292 ? -4.065 18.886 13.230 1.00 81.81 292 TYR A C 1
ATOM 2188 O O . TYR A 1 292 ? -3.365 19.898 13.244 1.00 81.81 292 TYR A O 1
ATOM 2196 N N . GLY A 1 293 ? -4.816 18.567 12.183 1.00 72.69 293 GLY A N 1
ATOM 2197 C CA . GLY A 1 293 ? -4.816 19.368 10.983 1.00 72.69 293 GLY A CA 1
ATOM 2198 C C . GLY A 1 293 ? -5.684 20.602 11.146 1.00 72.69 293 GLY A C 1
ATOM 2199 O O . GLY A 1 293 ? -6.472 20.702 12.091 1.00 72.69 293 GLY A O 1
ATOM 2200 N N . PRO A 1 294 ? -5.588 21.537 10.189 1.00 65.94 294 PRO A N 1
ATOM 2201 C CA . PRO A 1 294 ? -6.405 22.738 10.210 1.00 65.94 294 PRO A CA 1
ATOM 2202 C C . PRO A 1 294 ? -7.874 22.326 10.284 1.00 65.94 294 PRO A C 1
ATOM 2204 O O . PRO A 1 294 ? -8.324 21.506 9.473 1.00 65.94 294 PRO A O 1
ATOM 2207 N N . LYS A 1 295 ? -8.602 22.840 11.284 1.00 56.88 295 LYS A N 1
ATOM 2208 C CA . LYS A 1 295 ? -10.053 22.642 11.362 1.00 56.88 295 LYS A CA 1
ATOM 2209 C C . LYS A 1 295 ? -10.641 23.114 10.032 1.00 56.88 295 LYS A C 1
ATOM 2211 O O . LYS A 1 295 ? -10.176 24.141 9.535 1.00 56.88 295 LYS A O 1
ATOM 2216 N N . PRO A 1 296 ? -11.611 22.394 9.441 1.00 48.00 296 PRO A N 1
ATOM 2217 C CA . PRO A 1 296 ? -12.314 22.927 8.286 1.00 48.00 296 PRO A CA 1
ATOM 2218 C C . PRO A 1 296 ? -12.827 24.312 8.677 1.00 48.00 296 PRO A C 1
ATOM 2220 O O . PRO A 1 296 ? -13.563 24.446 9.658 1.00 48.00 296 PRO A O 1
ATOM 2223 N N . SER A 1 297 ? -12.345 25.344 7.988 1.00 40.84 297 SER A N 1
ATOM 2224 C CA . SER A 1 297 ? -12.910 26.674 8.122 1.00 40.84 297 SER A CA 1
ATOM 2225 C C . SER A 1 297 ? -14.392 26.547 7.793 1.00 40.84 297 SER A C 1
ATOM 2227 O O . SER A 1 297 ? -14.771 25.859 6.844 1.00 40.84 297 SER A O 1
ATOM 2229 N N . SER A 1 298 ? -15.236 27.164 8.613 1.00 33.97 298 SER A N 1
ATOM 2230 C CA . SER A 1 298 ? -16.619 27.459 8.268 1.00 33.97 298 SER A CA 1
ATOM 2231 C C . SER A 1 298 ? -16.607 28.362 7.036 1.00 33.97 298 SER A C 1
ATOM 2233 O O . SER A 1 298 ? -16.627 29.583 7.158 1.00 33.97 298 SER A O 1
ATOM 2235 N N . VAL A 1 299 ? -16.455 27.775 5.855 1.00 35.25 299 VAL A N 1
ATOM 2236 C CA . VAL A 1 299 ? -16.703 28.458 4.594 1.00 35.25 299 VAL A CA 1
ATOM 2237 C C . VAL A 1 299 ? -18.079 27.993 4.178 1.00 35.25 299 VAL A C 1
ATOM 2239 O O . VAL A 1 299 ? -18.297 26.832 3.832 1.00 35.25 299 VAL A O 1
ATOM 2242 N N . GLU A 1 300 ? -19.005 28.916 4.383 1.00 31.50 300 GLU A N 1
ATOM 2243 C CA . GLU A 1 300 ? -20.366 28.885 3.900 1.00 31.50 300 GLU A CA 1
ATOM 2244 C C . GLU A 1 300 ? -20.404 28.505 2.419 1.00 31.50 300 GLU A C 1
ATOM 2246 O O . GLU A 1 300 ? -19.513 28.829 1.632 1.00 31.50 300 GLU A O 1
ATOM 2251 N N . SER A 1 301 ? -21.486 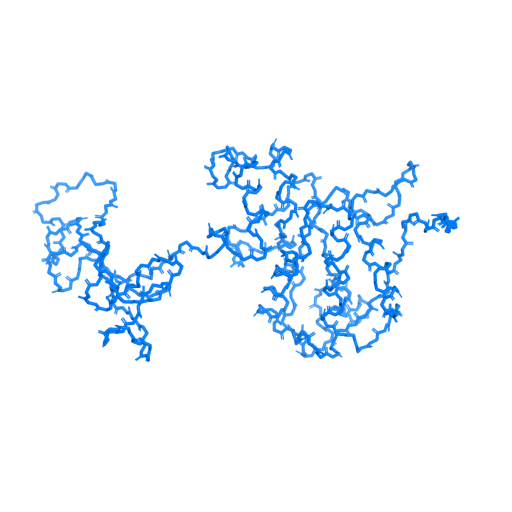27.821 2.071 1.00 31.84 301 SER A N 1
ATOM 2252 C CA . SER A 1 301 ? -22.058 27.809 0.734 1.00 31.84 301 SER A CA 1
ATOM 2253 C C . SER A 1 301 ? -21.969 29.186 0.070 1.00 31.84 301 SER A C 1
ATOM 2255 O O . SER A 1 301 ? -22.583 30.139 0.556 1.00 31.84 301 SER A O 1
ATOM 2257 N N . VAL A 1 302 ? -21.279 29.238 -1.067 1.00 33.59 302 VAL A N 1
ATOM 2258 C CA . VAL A 1 302 ? -21.566 30.160 -2.171 1.00 33.59 302 VAL A CA 1
ATOM 2259 C C . VAL A 1 302 ? -21.682 29.321 -3.431 1.00 33.59 302 VAL A C 1
ATOM 2261 O O . VAL A 1 302 ? -20.790 28.464 -3.632 1.00 33.59 302 VAL A O 1
#